Protein AF-S8CSH3-F1 (afdb_monomer_lite)

pLDDT: mean 75.35, std 23.51, range [30.34, 97.69]

Sequence (189 aa):
FFAIAETQAGNSFSEHKSSQAIKGAPVDSLFGLFCLHALWFGNCNIRAIAVLWIEFVREIRWYWEESQPLPRVLSDSTIDLSSCLINQKLHMLAICNSLKQHKSGGELGDDQSHPPETPIQRDVLASNVDGEGFSPNTERQGSAGIVGSMMLLKSRKHMHAPVTQDPPPMTEDMHEERLQAVAALGDSF

InterPro domains:
  IPR026147 Rab3GAP catalytic subunit, conserved domain [PF13890] (138-188)
  IPR045700 Rab3GAP catalytic subunit [PTHR21422] (12-188)

Foldseek 3Di:
DDDDDDDDDDDDPPVPPDPPPPAAADCQAPVNVLVVVCVVVVVSPVVVNVVSVVVVVVVLVVCLVVLHADPRADQDPAFDQSHDQVNSVSNLSNVVSVVVVCVVPVPDDDDDDDDDDDDDDDDDDDDDDDDDPPPPPPPPPQFPAFDPCDADPPPRHTDTDGNDDDDRHDHPVRVVVVVVVVVVVVVPD

Organism: NCBI:txid192259

Secondary structure (DSSP, 8-state):
----------------S---------TTSHHHHHHHHHHHSTT--HHHHHHHHHHHHHHHHHHHHTTPPPTT----S---TTS-HHHHHHHHHHHHHHHHHHHHHTTS-----PPPPP----------------------TTEEEEEEEEE-TTT-PEEEEEPPPPPPP--HHHHHHHHHHHHHHHTT-

Structure (mmCIF, N/CA/C/O backbone):
data_AF-S8CSH3-F1
#
_entry.id   AF-S8CSH3-F1
#
loop_
_atom_site.group_PDB
_atom_site.id
_atom_site.type_symbol
_atom_site.label_atom_id
_atom_site.label_alt_id
_atom_site.label_comp_id
_atom_site.label_asym_id
_atom_site.label_entity_id
_atom_site.label_seq_id
_atom_site.pdbx_PDB_ins_code
_atom_site.Cartn_x
_atom_site.Cartn_y
_atom_site.Cartn_z
_atom_site.occupancy
_atom_site.B_iso_or_equiv
_atom_site.auth_seq_id
_atom_site.auth_comp_id
_atom_site.auth_asym_id
_atom_site.auth_atom_id
_atom_site.pdbx_PDB_model_num
ATOM 1 N N . PHE A 1 1 ? 36.989 -19.125 -23.714 1.00 33.16 1 PHE A N 1
ATOM 2 C CA . PHE A 1 1 ? 38.071 -18.434 -22.990 1.00 33.16 1 PHE A CA 1
ATOM 3 C C . PHE A 1 1 ? 37.453 -17.480 -21.981 1.00 33.16 1 PHE A C 1
ATOM 5 O O . PHE A 1 1 ? 37.179 -16.340 -22.319 1.00 33.16 1 PHE A O 1
ATOM 12 N N . PHE A 1 2 ? 37.171 -17.963 -20.773 1.00 30.86 2 PHE A N 1
ATOM 13 C CA . PHE A 1 2 ? 36.899 -17.101 -19.623 1.00 30.86 2 PHE A CA 1
ATOM 14 C C . PHE A 1 2 ? 38.010 -17.400 -18.622 1.00 30.86 2 PHE A C 1
ATOM 16 O O . PHE A 1 2 ? 38.118 -18.526 -18.142 1.00 30.86 2 PHE A O 1
ATOM 23 N N . ALA A 1 3 ? 38.902 -16.433 -18.422 1.00 33.41 3 ALA A N 1
ATOM 24 C CA . ALA A 1 3 ? 39.960 -16.518 -17.431 1.00 33.41 3 ALA A CA 1
ATOM 25 C C . ALA A 1 3 ? 39.377 -16.079 -16.085 1.00 33.41 3 ALA A C 1
ATOM 27 O O . ALA A 1 3 ? 38.908 -14.950 -15.950 1.00 33.41 3 ALA A O 1
ATOM 28 N N . ILE A 1 4 ? 39.385 -16.990 -15.115 1.00 38.50 4 ILE A N 1
ATOM 29 C CA . ILE A 1 4 ? 39.174 -16.679 -13.704 1.00 38.50 4 ILE A CA 1
ATOM 30 C C . ILE A 1 4 ? 40.523 -16.186 -13.183 1.00 38.50 4 ILE A C 1
ATOM 32 O O . ILE A 1 4 ? 41.495 -16.937 -13.192 1.00 38.50 4 ILE A O 1
ATOM 36 N N . ALA A 1 5 ? 40.589 -14.921 -12.777 1.00 38.47 5 ALA A N 1
ATOM 37 C CA . ALA A 1 5 ? 41.693 -14.409 -11.9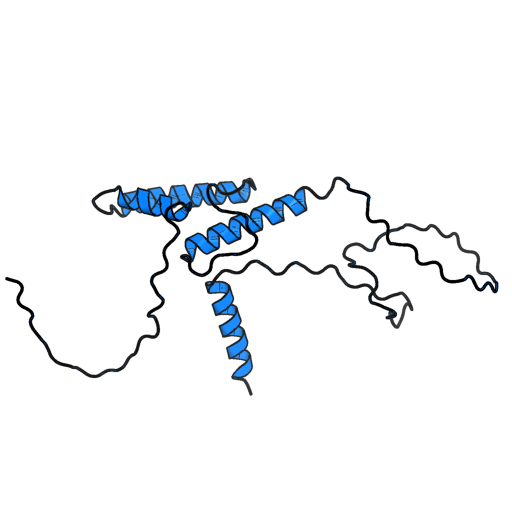81 1.00 38.47 5 ALA A CA 1
ATOM 38 C C . ALA A 1 5 ? 41.249 -14.398 -10.514 1.00 38.47 5 ALA A C 1
ATOM 40 O O . ALA A 1 5 ? 40.350 -13.649 -10.136 1.00 38.47 5 ALA A O 1
ATOM 41 N N . GLU A 1 6 ? 41.868 -15.260 -9.709 1.00 36.78 6 GLU A N 1
ATOM 42 C CA . GLU A 1 6 ? 41.854 -15.172 -8.252 1.00 36.78 6 GLU A CA 1
ATOM 43 C C . GLU A 1 6 ? 42.587 -13.901 -7.809 1.00 36.78 6 GLU A C 1
ATOM 45 O O . GLU A 1 6 ? 43.656 -13.560 -8.322 1.00 36.78 6 GLU A O 1
ATOM 50 N N . THR A 1 7 ? 42.053 -13.200 -6.813 1.00 35.22 7 THR A N 1
ATOM 51 C CA . THR A 1 7 ? 42.840 -12.270 -5.998 1.00 35.22 7 THR A CA 1
ATOM 52 C C . THR A 1 7 ? 42.385 -12.386 -4.547 1.00 35.22 7 THR A C 1
ATOM 54 O O . THR A 1 7 ? 41.197 -12.502 -4.258 1.00 35.22 7 THR A O 1
ATOM 57 N N . GLN A 1 8 ? 43.380 -12.470 -3.666 1.00 33.97 8 GLN A N 1
ATOM 58 C CA . GLN A 1 8 ? 43.317 -12.990 -2.307 1.00 33.97 8 GLN A CA 1
ATOM 59 C C . GLN A 1 8 ? 42.549 -12.137 -1.290 1.00 33.97 8 GLN A C 1
ATOM 61 O O . GLN A 1 8 ? 42.424 -10.920 -1.400 1.00 33.97 8 GLN A O 1
ATOM 66 N N . ALA A 1 9 ? 42.127 -12.856 -0.248 1.00 40.47 9 ALA A N 1
ATOM 67 C CA . ALA A 1 9 ? 41.512 -12.433 0.998 1.00 40.47 9 ALA A CA 1
ATOM 68 C C . ALA A 1 9 ? 42.169 -11.211 1.669 1.00 40.47 9 ALA A C 1
ATOM 70 O O . ALA A 1 9 ? 43.302 -11.267 2.143 1.00 40.47 9 ALA A O 1
ATOM 71 N N . GLY A 1 10 ? 41.375 -10.149 1.815 1.00 30.34 10 GLY A N 1
ATOM 72 C CA . GLY A 1 10 ? 41.522 -9.130 2.849 1.00 30.34 10 GLY A CA 1
ATOM 73 C C . GLY A 1 10 ? 40.367 -9.283 3.834 1.00 30.34 10 GLY A C 1
ATOM 74 O O . GLY A 1 10 ? 39.215 -9.036 3.494 1.00 30.34 10 GLY A O 1
ATOM 75 N N . ASN A 1 11 ? 40.673 -9.766 5.034 1.00 40.75 11 ASN A N 1
ATOM 76 C CA . ASN A 1 11 ? 39.708 -10.046 6.087 1.00 40.75 11 ASN A CA 1
ATOM 77 C C . ASN A 1 11 ? 39.174 -8.740 6.707 1.00 40.75 11 ASN A C 1
ATOM 79 O O . ASN A 1 11 ? 39.860 -8.109 7.509 1.00 40.75 11 ASN A O 1
ATOM 83 N N . SER A 1 12 ? 37.933 -8.376 6.389 1.00 32.62 12 SER A N 1
ATOM 84 C CA . SER A 1 12 ? 37.084 -7.546 7.247 1.00 32.62 12 SER A CA 1
ATOM 85 C C . SER A 1 12 ? 35.677 -8.137 7.237 1.00 32.62 12 SER A C 1
ATOM 87 O O . SER A 1 12 ? 34.900 -7.901 6.313 1.00 32.62 12 SER A O 1
ATOM 89 N N . PHE A 1 13 ? 35.369 -8.949 8.251 1.00 37.78 13 PHE A N 1
ATOM 90 C CA . PHE A 1 13 ? 34.019 -9.435 8.537 1.00 37.78 13 PHE A CA 1
ATOM 91 C C . PHE A 1 13 ? 33.124 -8.239 8.907 1.00 37.78 13 PHE A C 1
ATOM 93 O O . PHE A 1 13 ? 32.904 -7.935 10.075 1.00 37.78 13 PHE A O 1
ATOM 100 N N . SER A 1 14 ? 32.611 -7.538 7.901 1.00 41.88 14 SER A N 1
ATOM 101 C CA . SER A 1 14 ? 31.323 -6.862 7.997 1.00 41.88 14 SER A CA 1
ATOM 102 C C . SER A 1 14 ? 30.318 -7.781 7.322 1.00 41.88 14 SER A C 1
ATOM 104 O O . SER A 1 14 ? 30.027 -7.666 6.131 1.00 41.88 14 SER A O 1
ATOM 106 N N . GLU A 1 15 ? 29.852 -8.763 8.085 1.00 38.97 15 GLU A N 1
ATOM 107 C CA . GLU A 1 15 ? 28.727 -9.603 7.710 1.00 38.97 15 GLU A CA 1
ATOM 108 C C . GLU A 1 15 ? 27.495 -8.690 7.655 1.00 38.97 15 GLU A C 1
ATOM 110 O O . GLU A 1 15 ? 26.821 -8.433 8.654 1.00 38.97 15 GLU A O 1
ATOM 115 N N . HIS A 1 16 ? 27.263 -8.080 6.492 1.00 44.69 16 HIS A N 1
ATOM 116 C CA . HIS A 1 16 ? 26.050 -7.327 6.238 1.00 44.69 16 HIS A CA 1
ATOM 117 C C . HIS A 1 16 ? 24.884 -8.311 6.329 1.00 44.69 16 HIS A C 1
ATOM 119 O O . HIS A 1 16 ? 24.617 -9.085 5.410 1.00 44.69 16 HIS A O 1
ATOM 125 N N . LYS A 1 17 ? 24.198 -8.282 7.474 1.00 53.12 17 LYS A N 1
ATOM 126 C CA . LYS A 1 17 ? 22.887 -8.885 7.703 1.00 53.12 17 LYS A CA 1
ATOM 127 C C . LYS A 1 17 ? 21.876 -8.309 6.707 1.00 53.12 17 LYS A C 1
ATOM 129 O O . LYS A 1 17 ? 21.148 -7.386 7.039 1.00 53.12 17 LYS A O 1
ATOM 134 N N . SER A 1 18 ? 21.846 -8.815 5.482 1.00 49.16 18 SER A N 1
ATOM 135 C CA . SER A 1 18 ? 20.653 -8.808 4.633 1.00 49.16 18 SER A CA 1
ATOM 136 C C . SER A 1 18 ? 20.888 -9.714 3.431 1.00 49.16 18 SER A C 1
ATOM 138 O O . SER A 1 18 ? 21.094 -9.279 2.305 1.00 49.16 18 SER A O 1
ATOM 140 N N . SER A 1 19 ? 20.857 -11.020 3.675 1.00 43.75 19 SER A N 1
ATOM 141 C CA . SER A 1 19 ? 20.338 -11.938 2.661 1.00 43.75 19 SER A CA 1
ATOM 142 C C . SER A 1 19 ? 18.836 -12.087 2.900 1.00 43.75 19 SER A C 1
ATOM 144 O O . SER A 1 19 ? 18.344 -13.196 3.088 1.00 43.75 19 SER A O 1
ATOM 146 N N . GLN A 1 20 ? 18.094 -10.973 2.982 1.00 62.44 20 GLN A N 1
ATOM 147 C CA . GLN A 1 20 ? 16.652 -11.066 2.779 1.00 62.44 20 GLN A CA 1
ATOM 148 C C . GLN A 1 20 ? 16.480 -11.639 1.371 1.00 62.44 20 GLN A C 1
ATOM 150 O O . GLN A 1 20 ? 16.994 -11.075 0.403 1.00 62.44 20 GLN A O 1
ATOM 155 N N . ALA A 1 21 ? 15.849 -12.809 1.263 1.00 75.06 21 ALA A N 1
ATOM 156 C CA . ALA A 1 21 ? 15.521 -13.392 -0.028 1.00 75.06 21 ALA A CA 1
ATOM 157 C C . ALA A 1 21 ? 14.850 -12.311 -0.886 1.00 75.06 21 ALA A C 1
ATOM 159 O O . ALA A 1 21 ? 13.950 -11.625 -0.404 1.00 75.06 21 ALA A O 1
ATOM 160 N N . ILE A 1 22 ? 15.313 -12.113 -2.123 1.00 85.12 22 ILE A N 1
ATOM 161 C CA . ILE A 1 22 ? 14.722 -11.114 -3.019 1.00 85.12 22 ILE A CA 1
ATOM 162 C C . ILE A 1 22 ? 13.263 -11.519 -3.248 1.00 85.12 22 ILE A C 1
ATOM 164 O O . ILE A 1 22 ? 12.987 -12.499 -3.939 1.00 85.12 22 ILE A O 1
ATOM 168 N N . LYS A 1 23 ? 12.329 -10.783 -2.638 1.00 92.56 23 LYS A N 1
ATOM 169 C CA . LYS A 1 23 ? 10.893 -11.039 -2.765 1.00 92.56 23 LYS A CA 1
ATOM 170 C C . LYS A 1 23 ? 10.370 -10.401 -4.045 1.00 92.56 23 LYS A C 1
ATOM 172 O O . LYS A 1 23 ? 10.602 -9.219 -4.302 1.00 92.56 23 LYS A O 1
ATOM 177 N N . GLY A 1 24 ? 9.648 -11.184 -4.837 1.00 92.31 24 GLY A N 1
ATOM 178 C CA . GLY A 1 24 ? 8.922 -10.722 -6.019 1.00 92.31 24 GLY A CA 1
ATOM 179 C C . GLY A 1 24 ? 7.433 -10.535 -5.738 1.00 92.31 24 GLY A C 1
ATOM 180 O O . GLY A 1 24 ? 6.949 -10.828 -4.648 1.00 92.31 24 GLY A O 1
ATOM 181 N N . ALA A 1 25 ? 6.694 -10.058 -6.735 1.00 93.44 25 ALA A N 1
ATOM 182 C CA . ALA A 1 25 ? 5.239 -10.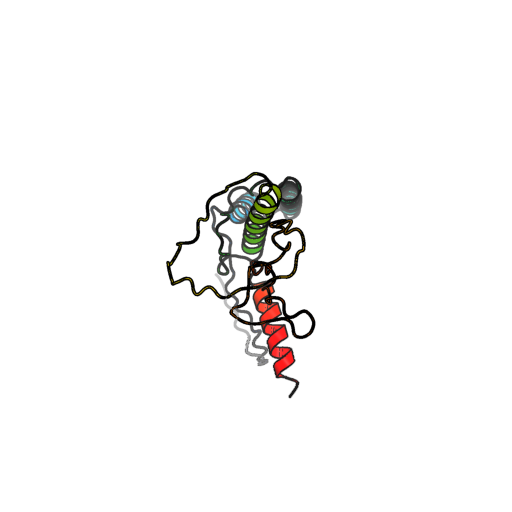168 -6.743 1.00 93.44 25 ALA A CA 1
ATOM 183 C C . ALA A 1 25 ? 4.814 -11.420 -7.527 1.00 93.44 25 ALA A C 1
ATOM 185 O O . ALA A 1 25 ? 5.522 -11.800 -8.467 1.00 93.44 25 ALA A O 1
ATOM 186 N N . PRO A 1 26 ? 3.667 -12.037 -7.193 1.00 92.81 26 PRO A N 1
ATOM 187 C CA . PRO A 1 26 ? 3.052 -13.044 -8.052 1.00 92.81 26 PRO A CA 1
ATOM 188 C C . PRO A 1 26 ? 2.856 -12.499 -9.475 1.00 92.81 26 PRO A C 1
ATOM 190 O O . PRO A 1 26 ? 2.495 -11.337 -9.653 1.00 92.81 26 PRO A O 1
ATOM 193 N N . VAL A 1 27 ? 3.118 -13.318 -10.499 1.00 90.00 27 VAL A N 1
ATOM 194 C CA . VAL A 1 27 ? 3.139 -12.879 -11.914 1.00 90.00 27 VAL A CA 1
ATOM 195 C C . VAL A 1 27 ? 1.787 -12.376 -12.425 1.00 90.00 27 VAL A C 1
ATOM 197 O O . VAL A 1 27 ? 1.728 -11.582 -13.361 1.00 90.00 27 VAL A O 1
ATOM 200 N N . ASP A 1 28 ? 0.707 -12.843 -11.816 1.00 90.81 28 ASP A N 1
ATOM 201 C CA . ASP A 1 28 ? -0.680 -12.510 -12.116 1.00 90.81 28 ASP A CA 1
ATOM 202 C C . ASP A 1 28 ? -1.210 -11.318 -11.303 1.00 90.81 28 ASP A C 1
ATOM 204 O O . ASP A 1 28 ? -2.283 -10.789 -11.627 1.00 90.81 28 ASP A O 1
ATOM 208 N N . SER A 1 29 ? -0.449 -10.864 -10.300 1.00 94.00 29 SER A N 1
ATOM 209 C CA . SER A 1 29 ? -0.788 -9.690 -9.500 1.00 94.00 29 SER A CA 1
ATOM 210 C C . SER A 1 29 ? -0.645 -8.401 -10.306 1.00 94.00 29 SER A C 1
ATOM 212 O O . SER A 1 29 ? 0.094 -8.323 -11.293 1.00 94.00 29 SER A O 1
ATOM 214 N N . LEU A 1 30 ? -1.331 -7.348 -9.857 1.00 95.19 30 LEU A N 1
ATOM 215 C CA . LEU A 1 30 ? -1.244 -6.020 -10.466 1.00 95.19 30 LEU A CA 1
ATOM 216 C C . LEU A 1 30 ? 0.212 -5.543 -10.638 1.00 95.19 30 LEU A C 1
ATOM 218 O O . LEU A 1 30 ? 0.592 -5.069 -11.710 1.00 95.19 30 LEU A O 1
ATOM 222 N N . PHE A 1 31 ? 1.042 -5.698 -9.601 1.00 95.88 31 PHE A N 1
ATOM 223 C CA . PHE A 1 31 ? 2.446 -5.290 -9.666 1.00 95.88 31 PHE A CA 1
ATOM 224 C C . PHE A 1 31 ? 3.308 -6.274 -10.471 1.00 95.88 31 PHE A C 1
ATOM 226 O O . PHE A 1 31 ? 4.226 -5.844 -11.169 1.00 95.88 31 PHE A O 1
ATOM 233 N N . GLY A 1 32 ? 2.991 -7.574 -10.450 1.00 94.62 32 GLY A N 1
ATOM 234 C CA . GLY A 1 32 ? 3.640 -8.565 -11.314 1.00 94.62 32 GLY A CA 1
ATOM 235 C C . GLY A 1 32 ? 3.486 -8.233 -12.800 1.00 94.62 32 GLY A C 1
ATOM 236 O O . GLY A 1 32 ? 4.467 -8.238 -13.548 1.00 94.62 32 GLY A O 1
ATOM 237 N N . LEU A 1 33 ? 2.281 -7.835 -13.215 1.00 93.81 33 LEU A N 1
ATOM 238 C CA . LEU A 1 33 ? 2.009 -7.404 -14.588 1.00 93.81 33 LEU A CA 1
ATOM 239 C C . LEU A 1 33 ? 2.695 -6.087 -14.945 1.00 93.81 33 LEU A C 1
ATOM 241 O O . LEU A 1 33 ? 3.241 -5.973 -16.043 1.00 93.81 33 LEU A O 1
ATOM 245 N N . PHE A 1 34 ? 2.713 -5.111 -14.032 1.00 94.50 34 PHE A N 1
ATOM 246 C CA . PHE A 1 34 ? 3.496 -3.886 -14.218 1.00 94.50 34 PHE A CA 1
ATOM 247 C C . PHE A 1 34 ? 4.965 -4.220 -14.517 1.00 94.50 34 PHE A C 1
ATOM 249 O O . PHE A 1 34 ? 5.524 -3.727 -15.498 1.00 94.50 34 PHE A O 1
ATOM 256 N N . CYS A 1 35 ? 5.571 -5.108 -13.722 1.00 93.25 35 CYS A N 1
ATOM 257 C CA . CYS A 1 35 ? 6.949 -5.550 -13.922 1.00 93.25 35 CYS A CA 1
ATOM 258 C C . CYS A 1 35 ? 7.136 -6.252 -15.273 1.00 93.25 35 CYS A C 1
ATOM 260 O O . CYS A 1 35 ? 8.100 -5.962 -15.981 1.00 93.25 35 CYS A O 1
ATOM 262 N N . LEU A 1 36 ? 6.207 -7.124 -15.675 1.00 91.38 36 LEU A N 1
ATOM 263 C CA . LEU A 1 36 ? 6.272 -7.806 -16.970 1.00 91.38 36 LEU A CA 1
ATOM 264 C C . LEU A 1 36 ? 6.204 -6.816 -18.147 1.00 91.38 36 LEU A C 1
ATOM 266 O O . LEU A 1 36 ? 6.988 -6.921 -19.091 1.00 91.38 36 LEU A O 1
ATOM 270 N N . HIS A 1 37 ? 5.325 -5.814 -18.072 1.00 89.69 37 HIS A N 1
ATOM 271 C CA . HIS A 1 37 ? 5.244 -4.748 -19.073 1.00 89.69 37 HIS A CA 1
ATOM 272 C C . HIS A 1 37 ? 6.494 -3.862 -19.088 1.00 89.69 37 HIS A C 1
ATOM 274 O O . HIS A 1 37 ? 6.965 -3.490 -20.162 1.00 89.69 37 HIS A O 1
ATOM 280 N N . ALA A 1 38 ? 7.070 -3.564 -17.922 1.00 91.38 38 ALA A N 1
ATOM 281 C CA . ALA A 1 38 ? 8.315 -2.808 -17.819 1.00 91.38 38 ALA A CA 1
ATOM 282 C C . ALA A 1 38 ? 9.502 -3.547 -18.470 1.00 91.38 38 ALA A C 1
ATOM 284 O O . ALA A 1 38 ? 10.348 -2.914 -19.104 1.00 91.38 38 ALA A O 1
ATOM 285 N N . LEU A 1 39 ? 9.546 -4.880 -18.368 1.00 87.38 39 LEU A N 1
ATOM 286 C CA . LEU A 1 39 ? 10.570 -5.716 -19.008 1.00 87.38 39 LEU A CA 1
ATOM 287 C C . LEU A 1 39 ? 10.399 -5.814 -20.530 1.00 87.38 39 LEU A C 1
ATOM 289 O O . LEU A 1 39 ? 11.384 -5.990 -21.247 1.00 87.38 39 LEU A O 1
ATOM 293 N N . TRP A 1 40 ? 9.172 -5.662 -21.040 1.00 85.31 40 TRP A N 1
ATOM 294 C CA . TRP A 1 40 ? 8.896 -5.685 -22.481 1.00 85.31 40 TRP A CA 1
ATOM 295 C C . TRP A 1 40 ? 9.572 -4.534 -23.238 1.00 85.31 40 TRP A C 1
ATOM 297 O O . TRP A 1 40 ? 9.855 -4.645 -24.434 1.00 85.31 40 TRP A O 1
ATOM 307 N N . PHE A 1 41 ? 9.894 -3.427 -22.563 1.00 81.75 41 PHE A N 1
ATOM 308 C CA . PHE A 1 41 ? 10.792 -2.420 -23.120 1.00 81.75 41 PHE A CA 1
ATOM 309 C C . PHE A 1 41 ? 12.198 -3.029 -23.195 1.00 81.75 41 PHE A C 1
ATOM 311 O O . PHE A 1 41 ? 12.991 -2.806 -22.289 1.00 81.75 41 PHE A O 1
ATOM 318 N N . GLY A 1 42 ? 12.507 -3.792 -24.252 1.00 63.56 42 GLY A N 1
ATOM 319 C CA . GLY A 1 42 ? 13.660 -4.706 -24.389 1.00 63.56 42 GLY A CA 1
ATOM 320 C C . GLY A 1 42 ? 15.078 -4.147 -24.176 1.00 63.56 42 GLY A C 1
ATOM 321 O O . GLY A 1 42 ? 16.044 -4.865 -24.390 1.00 63.56 42 GLY A O 1
ATOM 322 N N . ASN A 1 43 ? 15.208 -2.898 -23.723 1.00 75.94 43 ASN A N 1
ATOM 323 C CA . ASN A 1 43 ? 16.442 -2.258 -23.269 1.00 75.94 43 ASN A CA 1
ATOM 324 C C . ASN A 1 43 ? 16.352 -1.705 -21.827 1.00 75.94 43 ASN A C 1
ATOM 326 O O . ASN A 1 43 ? 17.163 -0.854 -21.467 1.00 75.94 43 ASN A O 1
ATOM 330 N N . CYS A 1 44 ? 15.344 -2.086 -21.031 1.00 73.81 44 CYS A N 1
ATOM 331 C CA . CYS A 1 44 ? 15.062 -1.522 -19.702 1.00 73.81 44 CYS A CA 1
ATOM 332 C C . CYS A 1 44 ? 15.144 0.015 -19.695 1.00 73.81 44 CYS A C 1
ATOM 334 O O . CYS A 1 44 ? 15.845 0.618 -18.880 1.00 73.81 44 CYS A O 1
ATOM 336 N N . ASN A 1 45 ? 14.480 0.666 -20.658 1.00 88.94 45 ASN A N 1
ATOM 337 C CA . ASN A 1 45 ? 14.553 2.117 -20.805 1.00 88.94 45 ASN A CA 1
ATOM 338 C C . ASN A 1 45 ? 13.946 2.792 -19.570 1.00 88.94 45 ASN A C 1
ATOM 340 O O . ASN A 1 45 ? 12.729 2.944 -19.466 1.00 88.94 45 ASN A O 1
ATOM 344 N N . ILE A 1 46 ? 14.812 3.238 -18.660 1.00 91.19 46 ILE A N 1
ATOM 345 C CA . ILE A 1 46 ? 14.418 3.810 -17.372 1.00 91.19 46 ILE A CA 1
ATOM 346 C C . ILE A 1 46 ? 13.471 5.004 -17.514 1.00 91.19 46 ILE A C 1
ATOM 348 O O . ILE A 1 46 ? 12.600 5.190 -16.673 1.00 91.19 46 ILE A O 1
ATOM 352 N N . ARG A 1 47 ? 13.569 5.781 -18.602 1.00 93.00 47 ARG A N 1
ATOM 353 C CA . ARG A 1 47 ? 12.637 6.890 -18.857 1.00 93.00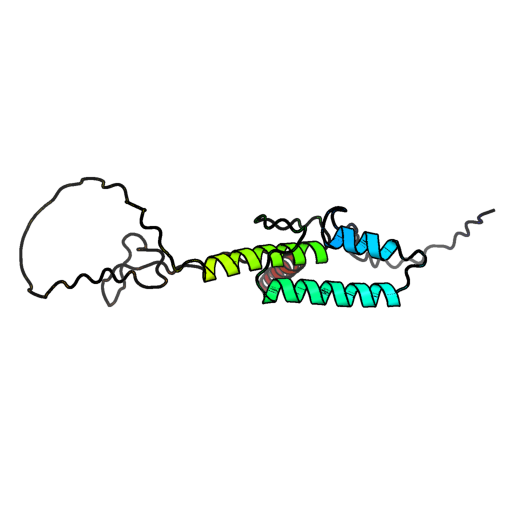 47 ARG A CA 1
ATOM 354 C C . ARG A 1 47 ? 11.236 6.383 -19.187 1.00 93.00 47 ARG A C 1
ATOM 356 O O . ARG A 1 47 ? 10.269 6.925 -18.670 1.00 93.00 47 ARG A O 1
ATOM 363 N N . ALA A 1 48 ? 11.125 5.337 -20.006 1.00 92.25 48 ALA A N 1
ATOM 364 C CA . ALA A 1 48 ? 9.836 4.720 -20.320 1.00 92.25 48 ALA A CA 1
ATOM 365 C C . ALA A 1 48 ? 9.217 4.060 -19.078 1.00 92.25 48 ALA A C 1
ATOM 367 O O . ALA A 1 48 ? 8.035 4.255 -18.806 1.00 92.25 48 ALA A O 1
ATOM 368 N N . ILE A 1 49 ? 10.032 3.360 -18.282 1.00 93.81 49 ILE A N 1
ATOM 369 C CA . ILE A 1 49 ? 9.603 2.748 -17.016 1.00 93.81 49 ILE A CA 1
ATOM 370 C C . ILE A 1 49 ? 9.150 3.822 -16.021 1.00 93.81 49 ILE A C 1
ATOM 372 O O . ILE A 1 49 ? 8.127 3.644 -15.369 1.00 93.81 49 ILE A O 1
ATOM 376 N N . ALA A 1 50 ? 9.856 4.952 -15.929 1.00 94.81 50 ALA A N 1
ATOM 377 C CA . ALA A 1 50 ? 9.466 6.061 -15.063 1.00 94.81 50 ALA A CA 1
ATOM 378 C C . ALA A 1 50 ? 8.111 6.659 -15.469 1.00 94.81 50 ALA A C 1
ATOM 380 O O . ALA A 1 50 ? 7.277 6.904 -14.603 1.00 94.81 50 ALA A O 1
ATOM 381 N N . VAL A 1 51 ? 7.862 6.848 -16.769 1.00 94.19 51 VAL A N 1
ATOM 382 C CA . VAL A 1 51 ? 6.551 7.308 -17.261 1.00 94.19 51 VAL A CA 1
ATOM 383 C C . VAL A 1 51 ? 5.460 6.287 -16.935 1.00 94.19 51 VAL A C 1
ATOM 385 O O . VAL A 1 51 ? 4.421 6.664 -16.401 1.00 94.19 51 VAL A O 1
ATOM 388 N N . LEU A 1 52 ? 5.710 4.996 -17.173 1.00 94.50 52 LEU A N 1
ATOM 389 C CA . LEU A 1 52 ? 4.760 3.937 -16.821 1.00 94.50 52 LEU A CA 1
ATOM 390 C C . LEU A 1 52 ? 4.480 3.901 -15.309 1.00 94.50 52 LEU A C 1
ATOM 392 O O . LEU A 1 52 ? 3.335 3.737 -14.904 1.00 94.50 52 LEU A O 1
ATOM 396 N N . TRP A 1 53 ? 5.505 4.084 -14.473 1.00 96.19 53 TRP A N 1
ATOM 397 C CA . TRP A 1 53 ? 5.368 4.153 -13.017 1.00 96.19 53 TRP A CA 1
ATOM 398 C C . TRP A 1 53 ? 4.537 5.358 -12.568 1.00 96.19 53 TRP A C 1
ATOM 400 O O . TRP A 1 53 ? 3.710 5.230 -11.667 1.00 96.19 53 TRP A O 1
ATOM 410 N N . ILE A 1 54 ? 4.719 6.517 -13.206 1.00 97.44 54 ILE A N 1
ATOM 411 C CA . ILE A 1 54 ? 3.904 7.705 -12.933 1.00 97.44 54 ILE A CA 1
ATOM 412 C C . ILE A 1 54 ? 2.431 7.408 -13.220 1.00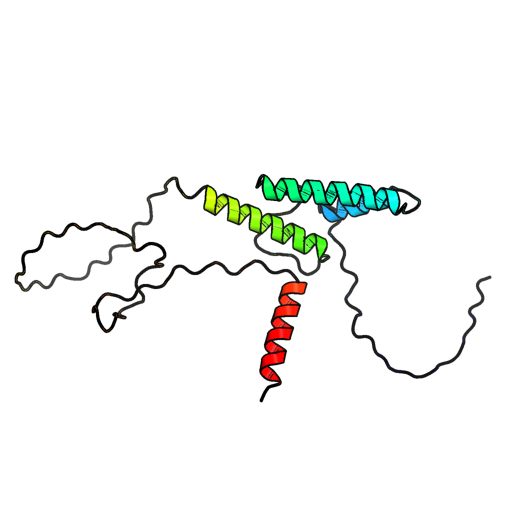 97.44 54 ILE A C 1
ATOM 414 O O . ILE A 1 54 ? 1.596 7.659 -12.353 1.00 97.44 54 ILE A O 1
ATOM 418 N N . GLU A 1 55 ? 2.109 6.833 -14.381 1.00 97.44 55 GLU A N 1
ATOM 419 C CA . GLU A 1 55 ? 0.726 6.462 -14.712 1.00 97.44 55 GLU A CA 1
ATOM 420 C C . GLU A 1 55 ? 0.174 5.405 -13.749 1.00 97.44 55 GLU A C 1
ATOM 422 O O . GLU A 1 55 ? -0.938 5.549 -13.252 1.00 97.44 55 GLU A O 1
ATOM 427 N N . PHE A 1 56 ? 0.976 4.400 -13.393 1.00 96.75 56 PHE A N 1
ATOM 428 C CA . PHE A 1 56 ? 0.603 3.369 -12.425 1.00 96.75 56 PHE A CA 1
ATOM 429 C C . PHE A 1 56 ? 0.214 3.956 -11.059 1.00 96.75 56 PHE A C 1
ATOM 431 O O . PHE A 1 56 ? -0.850 3.648 -10.524 1.00 96.75 56 PHE A O 1
ATOM 438 N N . VAL A 1 57 ? 1.045 4.842 -10.499 1.00 97.56 57 VAL A N 1
ATOM 439 C CA . VAL A 1 57 ? 0.774 5.489 -9.204 1.00 97.56 57 VAL A CA 1
ATOM 440 C C . VAL A 1 57 ? -0.417 6.445 -9.291 1.00 97.56 57 VAL A C 1
ATOM 442 O O . VAL A 1 57 ? -1.206 6.519 -8.345 1.00 97.56 57 VAL A O 1
ATOM 445 N N . ARG A 1 58 ? -0.557 7.180 -10.403 1.00 97.69 58 ARG A N 1
ATOM 446 C CA . ARG A 1 58 ? -1.715 8.056 -10.646 1.00 97.69 58 ARG A CA 1
ATOM 447 C C . ARG A 1 58 ? -3.013 7.256 -10.640 1.00 97.69 58 ARG A C 1
ATOM 449 O O . ARG A 1 58 ? -3.954 7.659 -9.962 1.00 97.69 58 ARG A O 1
ATOM 456 N N . GLU A 1 59 ? -3.028 6.119 -11.322 1.00 97.00 59 GLU A N 1
ATOM 457 C CA . GLU A 1 59 ? -4.194 5.246 -11.390 1.00 97.00 59 GLU A CA 1
ATOM 458 C C . GLU A 1 59 ? -4.528 4.655 -10.011 1.00 97.00 59 GLU A C 1
ATOM 460 O O . GLU A 1 59 ? -5.666 4.739 -9.558 1.00 97.00 59 GLU A O 1
ATOM 465 N N . ILE A 1 60 ? -3.532 4.145 -9.274 1.00 96.62 60 ILE A N 1
ATOM 466 C CA . ILE A 1 60 ? -3.731 3.639 -7.901 1.00 96.62 60 ILE A CA 1
ATOM 467 C C . ILE A 1 60 ? -4.336 4.705 -6.985 1.00 96.62 60 ILE A C 1
ATOM 469 O O . ILE A 1 60 ? -5.239 4.408 -6.199 1.00 96.62 60 ILE A O 1
ATOM 473 N N . ARG A 1 61 ? -3.845 5.946 -7.076 1.00 96.75 61 ARG A N 1
ATOM 474 C CA . ARG A 1 61 ? -4.398 7.067 -6.310 1.00 96.75 61 ARG A CA 1
ATOM 475 C C . ARG A 1 61 ? -5.863 7.300 -6.665 1.00 96.75 61 ARG A C 1
ATOM 477 O O . ARG A 1 61 ? -6.668 7.448 -5.752 1.00 96.75 61 ARG A O 1
ATOM 484 N N . TRP A 1 62 ? -6.201 7.280 -7.952 1.00 96.88 62 TRP A N 1
ATOM 485 C CA . TRP A 1 62 ? -7.581 7.428 -8.404 1.00 96.88 62 TRP A CA 1
ATOM 486 C C . TRP A 1 62 ? -8.494 6.336 -7.817 1.00 96.88 62 TRP A C 1
ATOM 488 O O . TRP A 1 62 ? -9.530 6.668 -7.247 1.00 96.88 62 TRP A O 1
ATOM 498 N N . TYR A 1 63 ? -8.074 5.061 -7.827 1.00 95.25 63 TYR A N 1
ATOM 499 C CA . TYR A 1 63 ? -8.834 3.966 -7.195 1.00 95.25 63 TYR A CA 1
ATOM 500 C C . TYR A 1 63 ? -9.079 4.196 -5.693 1.00 95.25 63 TYR A C 1
ATOM 502 O O . TYR A 1 63 ? -10.159 3.896 -5.186 1.00 95.25 63 TYR A O 1
ATOM 510 N N . TRP A 1 64 ? -8.101 4.732 -4.959 1.00 93.75 64 TRP A N 1
ATOM 511 C CA . TRP A 1 64 ? -8.263 5.072 -3.539 1.00 93.75 64 TRP A CA 1
ATOM 512 C C . TRP A 1 64 ? -9.233 6.242 -3.306 1.00 93.75 64 TRP A C 1
ATOM 514 O O . TRP A 1 64 ? -10.090 6.193 -2.414 1.00 93.75 64 TRP A O 1
ATOM 524 N N . GLU A 1 65 ? -9.090 7.308 -4.091 1.00 94.75 65 GLU A N 1
ATOM 525 C CA . GLU A 1 65 ? -9.906 8.519 -3.976 1.00 94.75 65 GLU A CA 1
ATOM 526 C C . GLU A 1 65 ? -11.370 8.219 -4.311 1.00 94.75 65 GLU A C 1
ATOM 528 O O . GLU A 1 65 ? -12.253 8.503 -3.497 1.00 94.75 65 GLU A O 1
ATOM 533 N N . GLU A 1 66 ? -11.605 7.519 -5.420 1.00 93.88 66 GLU A N 1
ATOM 534 C CA . GLU A 1 66 ? -12.935 7.118 -5.892 1.00 93.88 66 GLU A CA 1
ATOM 535 C C . GLU A 1 66 ? -13.504 5.908 -5.127 1.00 93.88 66 GLU A C 1
ATOM 537 O O . GLU A 1 66 ? -14.609 5.439 -5.390 1.00 93.88 66 GLU A O 1
ATOM 542 N N . SER A 1 67 ? -12.759 5.392 -4.143 1.00 91.12 67 SER A N 1
ATOM 543 C CA . SER A 1 67 ? -13.128 4.216 -3.342 1.00 91.12 67 SER A CA 1
ATOM 544 C C . SER A 1 67 ? -13.454 2.989 -4.202 1.00 91.12 67 SER A C 1
ATOM 546 O O . SER A 1 67 ? -14.272 2.162 -3.809 1.00 91.12 67 SER A O 1
ATOM 548 N N . GLN A 1 68 ? -12.823 2.862 -5.368 1.00 91.06 68 GLN A N 1
ATOM 549 C CA . GLN A 1 68 ? -12.999 1.738 -6.282 1.00 91.06 68 GLN A CA 1
ATOM 550 C C . GLN A 1 68 ? -12.078 0.569 -5.888 1.00 91.06 68 GLN A C 1
ATOM 552 O O . GLN A 1 68 ? -10.972 0.783 -5.376 1.00 91.06 68 GLN A O 1
ATOM 557 N N . PRO A 1 69 ? -12.492 -0.689 -6.118 1.00 91.25 69 PRO A N 1
ATOM 558 C CA . PRO A 1 69 ? -11.640 -1.843 -5.859 1.00 91.25 69 PRO A CA 1
ATOM 559 C C . PRO A 1 69 ? -10.444 -1.856 -6.818 1.00 91.25 69 PRO A C 1
ATOM 561 O O . PRO A 1 69 ? -10.599 -1.664 -8.023 1.00 91.25 69 PRO A O 1
ATOM 564 N N . LEU A 1 70 ? -9.245 -2.110 -6.289 1.00 92.06 70 LEU A N 1
ATOM 565 C CA . LEU A 1 70 ? -8.038 -2.204 -7.109 1.00 92.06 70 LEU A CA 1
ATOM 566 C C . LEU A 1 70 ? -8.104 -3.435 -8.031 1.00 92.06 70 LEU A C 1
ATOM 568 O O . LEU A 1 70 ? -8.379 -4.540 -7.555 1.00 92.06 70 LEU A O 1
ATOM 572 N N . PRO A 1 71 ? -7.805 -3.296 -9.334 1.00 89.88 71 PRO A N 1
ATOM 573 C CA . PRO A 1 71 ? -7.789 -4.430 -10.247 1.00 89.88 71 PRO A CA 1
ATOM 574 C C . PRO A 1 71 ? -6.711 -5.438 -9.848 1.00 89.88 71 PRO A C 1
ATOM 576 O O . PRO A 1 71 ? -5.578 -5.051 -9.571 1.00 89.88 71 PRO A O 1
ATOM 579 N N . ARG A 1 72 ? -7.030 -6.738 -9.899 1.00 85.31 72 ARG A N 1
ATOM 580 C CA . ARG A 1 72 ? -6.067 -7.842 -9.670 1.00 85.31 72 ARG A CA 1
ATOM 581 C C . ARG A 1 72 ? -5.345 -7.77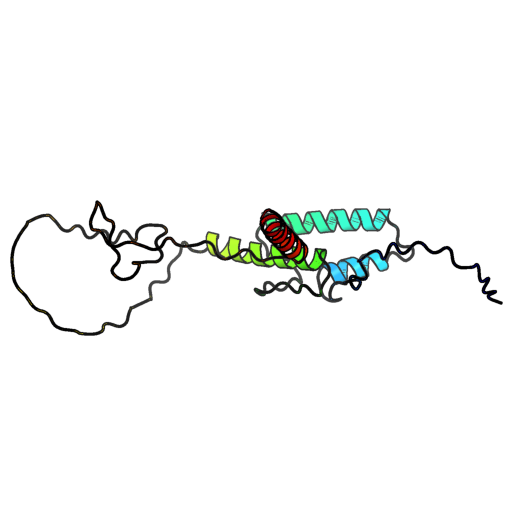8 -8.320 1.00 85.31 72 ARG A C 1
ATOM 583 O O . ARG A 1 72 ? -4.212 -8.240 -8.189 1.00 85.31 72 ARG A O 1
ATOM 590 N N . VAL A 1 73 ? -6.015 -7.213 -7.325 1.00 85.12 73 VAL A N 1
ATOM 591 C CA . VAL A 1 73 ? -5.617 -7.278 -5.925 1.00 85.12 73 VAL A CA 1
ATOM 592 C C . VAL A 1 73 ? -6.755 -7.960 -5.182 1.00 85.12 73 VAL A C 1
ATOM 594 O O . VAL A 1 73 ? -7.878 -7.461 -5.180 1.00 85.12 73 VAL A O 1
ATOM 597 N N . LEU A 1 74 ? -6.483 -9.126 -4.593 1.00 75.75 74 LEU A N 1
ATOM 598 C CA . LEU A 1 74 ? -7.465 -9.797 -3.746 1.00 75.75 74 LEU A CA 1
ATOM 599 C C . LEU A 1 74 ? -7.638 -8.968 -2.471 1.00 75.75 74 LEU A C 1
ATOM 601 O O . LEU A 1 74 ? -6.661 -8.663 -1.792 1.00 75.75 74 LEU A O 1
ATOM 605 N N . SER A 1 75 ? -8.877 -8.618 -2.142 1.00 67.31 75 SER A N 1
ATOM 606 C CA . SER A 1 75 ? -9.239 -7.921 -0.903 1.00 67.31 75 SER A CA 1
ATOM 607 C C . SER A 1 75 ? -9.375 -8.881 0.282 1.00 67.31 75 SER A C 1
ATOM 609 O O . SER A 1 75 ? -10.149 -8.617 1.201 1.00 67.31 75 SER A O 1
ATOM 611 N N . ASP A 1 76 ? -8.682 -10.021 0.234 1.00 75.00 76 ASP A N 1
ATOM 612 C CA . ASP A 1 76 ? -8.689 -10.966 1.342 1.00 75.00 76 ASP A CA 1
ATOM 613 C C . ASP A 1 76 ? -8.067 -10.307 2.583 1.00 75.00 76 ASP A C 1
ATOM 615 O O . ASP A 1 76 ? -7.244 -9.394 2.479 1.00 75.00 76 ASP A O 1
ATOM 619 N N . SER A 1 77 ? -8.471 -10.749 3.770 1.00 69.94 77 SER A N 1
ATOM 620 C CA . SER A 1 77 ? -8.105 -10.087 5.036 1.00 69.94 77 SER A CA 1
ATOM 621 C C . SER A 1 77 ? -6.618 -10.203 5.405 1.00 69.94 77 SER A C 1
ATOM 623 O O . SER A 1 77 ? -6.153 -9.528 6.325 1.00 69.94 77 SER A O 1
ATOM 625 N N . THR A 1 78 ? -5.855 -11.035 4.692 1.00 86.06 78 THR A N 1
ATOM 626 C CA . THR A 1 78 ? -4.450 -11.324 4.991 1.00 86.06 78 THR A CA 1
ATOM 627 C C . THR A 1 78 ? -3.508 -10.795 3.914 1.00 86.06 78 THR A C 1
ATOM 629 O O . THR A 1 78 ? -3.669 -11.078 2.727 1.00 86.06 78 THR A O 1
ATOM 632 N N . ILE A 1 79 ? -2.466 -10.077 4.339 1.00 91.50 79 ILE A N 1
ATOM 633 C CA . ILE A 1 79 ? -1.382 -9.614 3.469 1.00 91.50 79 ILE A CA 1
ATOM 634 C C . ILE A 1 79 ? -0.302 -10.698 3.399 1.00 91.50 79 ILE A C 1
ATOM 636 O O . ILE A 1 79 ? 0.223 -11.134 4.422 1.00 91.50 79 ILE A O 1
ATOM 640 N N . ASP A 1 80 ? 0.064 -11.109 2.186 1.00 90.75 80 ASP A N 1
ATOM 641 C CA . ASP A 1 80 ? 1.153 -12.059 1.965 1.00 90.75 80 ASP A CA 1
ATOM 642 C C . ASP A 1 80 ? 2.526 -11.386 2.144 1.00 90.75 80 ASP A C 1
ATOM 644 O O . ASP A 1 80 ? 3.035 -10.708 1.243 1.00 90.75 80 ASP A O 1
ATOM 648 N N . LEU A 1 81 ? 3.142 -11.613 3.307 1.00 92.38 81 LEU A N 1
ATOM 649 C CA . LEU A 1 81 ? 4.470 -11.100 3.666 1.00 92.38 81 LEU A CA 1
ATOM 650 C C . LEU A 1 81 ? 5.619 -11.784 2.904 1.00 92.38 81 LEU A C 1
ATOM 652 O O . LEU A 1 81 ? 6.767 -11.343 3.005 1.00 92.38 81 LEU A O 1
ATOM 656 N N . SER A 1 82 ? 5.350 -12.856 2.148 1.00 91.38 82 SER A N 1
ATOM 657 C CA . SER A 1 82 ? 6.351 -13.475 1.269 1.00 91.38 82 SER A CA 1
ATOM 658 C C . SER A 1 82 ? 6.518 -12.723 -0.058 1.00 91.38 82 SER A C 1
ATOM 660 O O . SER A 1 82 ? 7.562 -12.844 -0.704 1.00 91.38 82 SER A O 1
ATOM 662 N N . SER A 1 83 ? 5.539 -11.888 -0.428 1.00 93.19 83 SER A N 1
ATOM 663 C CA . SER A 1 83 ? 5.595 -11.021 -1.607 1.00 93.19 83 SER A CA 1
ATOM 664 C C . SER A 1 83 ? 6.408 -9.742 -1.366 1.00 93.19 83 SER A C 1
ATOM 666 O O . SER A 1 83 ? 6.747 -9.394 -0.234 1.00 93.19 83 SER A O 1
ATOM 668 N N . CYS A 1 84 ? 6.744 -9.015 -2.433 1.00 94.75 84 CYS A N 1
ATOM 669 C CA . CYS A 1 84 ? 7.459 -7.745 -2.320 1.00 94.75 84 CYS A CA 1
ATOM 670 C C . CYS A 1 84 ? 6.622 -6.660 -1.614 1.00 94.75 84 CYS A C 1
ATOM 672 O O . CYS A 1 84 ? 5.395 -6.623 -1.720 1.00 94.75 84 CYS A O 1
ATOM 674 N N . LEU A 1 85 ? 7.298 -5.709 -0.960 1.00 95.00 85 LEU A N 1
ATOM 675 C CA . LEU A 1 85 ? 6.675 -4.603 -0.216 1.00 95.00 85 LEU A CA 1
ATOM 676 C C . LEU A 1 85 ? 5.650 -3.798 -1.029 1.00 95.00 85 LEU A C 1
ATOM 678 O O . LEU A 1 85 ? 4.640 -3.362 -0.484 1.00 95.00 85 LEU A O 1
ATOM 682 N N . ILE A 1 86 ? 5.874 -3.604 -2.333 1.00 95.69 86 ILE A N 1
ATOM 683 C CA . ILE A 1 86 ? 4.914 -2.886 -3.185 1.00 95.69 86 ILE A CA 1
ATOM 684 C C . ILE A 1 86 ? 3.611 -3.684 -3.302 1.00 95.69 86 ILE A C 1
ATOM 686 O O . ILE A 1 86 ? 2.537 -3.115 -3.129 1.00 95.69 86 ILE A O 1
ATOM 690 N N . ASN A 1 87 ? 3.691 -4.999 -3.524 1.00 95.12 87 ASN A N 1
ATOM 691 C CA . ASN A 1 87 ? 2.512 -5.861 -3.586 1.00 95.12 87 ASN A CA 1
ATOM 692 C C . ASN A 1 87 ? 1.774 -5.899 -2.236 1.00 95.12 87 ASN A C 1
ATOM 694 O O . ASN A 1 87 ? 0.552 -5.769 -2.202 1.00 95.12 87 ASN A O 1
ATOM 698 N N . GLN A 1 88 ? 2.518 -5.956 -1.125 1.00 95.38 88 GLN A N 1
ATOM 699 C CA . GLN A 1 88 ? 1.956 -5.871 0.227 1.00 95.38 88 GLN A CA 1
ATOM 700 C C . GLN A 1 88 ? 1.189 -4.554 0.454 1.00 95.38 88 GLN A C 1
ATOM 702 O O . GLN A 1 88 ? 0.064 -4.568 0.954 1.00 95.38 88 GLN A O 1
ATOM 707 N N . LYS A 1 89 ? 1.753 -3.411 0.038 1.00 95.25 89 LYS A N 1
ATOM 708 C CA . LYS A 1 89 ? 1.099 -2.095 0.169 1.00 95.25 89 LYS A CA 1
ATOM 709 C C . LYS A 1 89 ? -0.144 -1.962 -0.710 1.00 95.25 89 LYS A C 1
ATOM 711 O O . LYS A 1 89 ? -1.111 -1.333 -0.288 1.00 95.25 89 LYS A O 1
ATOM 716 N N . LEU A 1 90 ? -0.157 -2.579 -1.892 1.00 95.62 90 LEU A N 1
ATOM 717 C CA . LEU A 1 90 ? -1.353 -2.635 -2.740 1.00 95.62 90 LEU A CA 1
ATOM 718 C C . LEU A 1 90 ? -2.469 -3.467 -2.098 1.00 95.62 90 LEU A C 1
ATOM 720 O O . LEU A 1 90 ? -3.618 -3.032 -2.098 1.00 95.62 90 LEU A O 1
ATOM 724 N N . HIS A 1 91 ? -2.136 -4.617 -1.502 1.00 94.31 91 HIS A N 1
ATOM 725 C CA . HIS A 1 91 ? -3.099 -5.429 -0.748 1.00 94.31 91 HIS A CA 1
ATOM 726 C C . HIS A 1 91 ? -3.653 -4.652 0.454 1.00 94.31 91 HIS A C 1
ATOM 728 O O . HIS A 1 91 ? -4.866 -4.592 0.643 1.00 94.31 91 HIS A O 1
ATOM 734 N N . MET A 1 92 ? -2.783 -3.978 1.215 1.00 94.50 92 MET A N 1
ATOM 735 C CA . MET A 1 92 ? -3.199 -3.104 2.316 1.00 94.50 92 MET A CA 1
ATOM 736 C C . MET A 1 92 ? -4.184 -2.028 1.840 1.00 94.50 92 MET A C 1
ATOM 738 O O . MET A 1 92 ? -5.208 -1.805 2.482 1.00 94.50 92 MET A O 1
ATOM 742 N N . LEU A 1 93 ? -3.917 -1.393 0.695 1.00 94.00 93 LEU A N 1
ATOM 743 C CA . LEU A 1 93 ? -4.807 -0.391 0.110 1.00 94.00 93 LEU A CA 1
ATOM 744 C C . LEU A 1 93 ? -6.178 -0.982 -0.264 1.00 94.00 93 LEU A C 1
ATOM 746 O O . LEU A 1 93 ? -7.200 -0.354 0.006 1.00 94.00 93 LEU A O 1
ATOM 750 N N . ALA A 1 94 ? -6.219 -2.195 -0.824 1.00 93.44 94 ALA A N 1
ATOM 751 C CA . ALA A 1 94 ? -7.467 -2.886 -1.162 1.00 93.44 94 ALA A CA 1
ATOM 752 C C . ALA A 1 94 ? -8.299 -3.260 0.079 1.00 93.44 94 ALA A C 1
ATOM 754 O O . ALA A 1 94 ? -9.520 -3.067 0.085 1.00 93.44 94 ALA A O 1
ATOM 755 N N . ILE A 1 95 ? -7.648 -3.721 1.152 1.00 92.06 95 ILE A N 1
ATOM 756 C CA . ILE A 1 95 ? -8.301 -3.967 2.449 1.00 92.06 95 ILE A CA 1
ATOM 757 C C . ILE A 1 95 ? -8.862 -2.651 3.005 1.00 92.06 95 ILE A C 1
ATOM 759 O O . ILE A 1 95 ? -10.039 -2.573 3.359 1.00 92.06 95 ILE A O 1
ATOM 763 N N . CYS A 1 96 ? -8.058 -1.585 3.019 1.00 91.12 96 CYS A N 1
ATOM 764 C CA . CYS A 1 96 ? -8.486 -0.271 3.496 1.00 91.12 96 CYS A CA 1
ATOM 765 C C . CYS A 1 96 ? -9.662 0.301 2.685 1.00 91.12 96 CYS A C 1
ATOM 767 O O . CYS A 1 96 ? -10.580 0.867 3.279 1.00 91.12 96 CYS A O 1
ATOM 769 N N . ASN A 1 97 ? -9.680 0.123 1.359 1.00 91.69 97 ASN A N 1
ATOM 770 C CA . ASN A 1 97 ? -10.816 0.501 0.510 1.00 91.69 97 ASN A CA 1
ATOM 771 C C . ASN A 1 97 ? -12.089 -0.259 0.898 1.00 91.69 97 ASN A C 1
ATOM 773 O O . ASN A 1 97 ? -13.147 0.353 1.037 1.00 91.69 97 ASN A O 1
ATOM 777 N N . SER A 1 98 ? -11.980 -1.565 1.142 1.00 89.94 98 SER A N 1
ATOM 778 C CA . SER A 1 98 ? -13.115 -2.399 1.561 1.00 89.94 98 SER A CA 1
ATOM 779 C C . SER A 1 98 ? -13.688 -1.921 2.903 1.00 89.94 98 SER A C 1
ATOM 781 O O . SER A 1 98 ? -14.894 -1.717 3.040 1.00 89.94 98 SER A O 1
ATOM 783 N N . LEU A 1 99 ? -12.818 -1.623 3.876 1.00 88.38 99 LEU A N 1
ATOM 784 C CA . LEU A 1 99 ? -13.217 -1.064 5.174 1.00 88.38 99 LEU A CA 1
ATOM 785 C C . LEU A 1 99 ? -13.851 0.332 5.051 1.00 88.38 99 LEU A C 1
ATOM 787 O O . LEU A 1 99 ? -14.790 0.653 5.782 1.00 88.38 99 LEU A O 1
ATOM 791 N N . LYS A 1 100 ? -13.345 1.170 4.139 1.00 88.81 100 LYS A N 1
ATOM 792 C CA . LYS A 1 100 ? -13.893 2.505 3.855 1.00 88.81 100 LYS A CA 1
ATOM 793 C C . LYS A 1 100 ? -15.322 2.401 3.314 1.00 88.81 100 LYS A C 1
ATOM 795 O O . LYS A 1 100 ? -16.199 3.103 3.809 1.00 88.81 100 LYS A O 1
ATOM 800 N N . GLN A 1 101 ? -15.571 1.486 2.376 1.00 85.69 101 GLN A N 1
ATOM 801 C CA . GLN A 1 101 ? -16.904 1.265 1.806 1.00 85.69 101 GLN A CA 1
ATOM 802 C C . GLN A 1 101 ? -17.914 0.757 2.844 1.00 85.69 101 GLN A C 1
ATOM 804 O O . GLN A 1 101 ? -19.028 1.272 2.901 1.00 85.69 101 GLN A O 1
ATOM 809 N N . HIS A 1 102 ? -17.528 -0.184 3.713 1.00 83.56 102 HIS A N 1
ATOM 810 C CA . HIS A 1 102 ? -18.416 -0.677 4.775 1.00 83.56 102 HIS A CA 1
ATOM 811 C C . HIS A 1 102 ? -18.840 0.423 5.757 1.00 83.56 102 HIS A C 1
ATOM 813 O O . HIS A 1 102 ? -19.995 0.468 6.173 1.00 83.56 102 HIS A O 1
ATOM 819 N N . LYS A 1 103 ? -17.931 1.345 6.097 1.00 80.00 103 LYS A N 1
ATOM 820 C CA . LYS A 1 103 ? -18.250 2.485 6.972 1.00 80.00 103 LYS A CA 1
ATOM 821 C C . LYS A 1 103 ? -19.175 3.500 6.304 1.00 80.00 103 LYS A C 1
ATOM 823 O O . LYS A 1 103 ? -19.999 4.093 6.987 1.00 80.00 103 LYS A O 1
ATOM 828 N N . SER A 1 104 ? -19.044 3.700 4.994 1.00 73.00 104 SER A N 1
ATOM 829 C CA . SER A 1 104 ? -19.897 4.621 4.234 1.00 73.00 104 SER A CA 1
ATOM 830 C C . SER A 1 104 ? -21.259 4.025 3.852 1.00 73.00 104 SER A C 1
ATOM 832 O O . SER A 1 104 ? -22.197 4.782 3.637 1.00 73.00 104 SER A O 1
ATOM 834 N N . GLY A 1 105 ? -21.382 2.695 3.767 1.00 61.78 105 GLY A N 1
ATOM 835 C CA . GLY A 1 105 ? -22.630 1.997 3.428 1.00 61.78 105 GLY A CA 1
ATOM 836 C C . GLY A 1 105 ? -23.488 1.557 4.624 1.00 61.78 105 GLY A C 1
ATOM 837 O O . GLY A 1 105 ? -24.621 1.133 4.428 1.00 61.78 105 GLY A O 1
ATOM 838 N N . GLY A 1 106 ? -22.977 1.652 5.855 1.00 55.22 106 GLY A N 1
ATOM 839 C CA . GLY A 1 106 ? -23.614 1.129 7.073 1.00 55.22 106 GLY A CA 1
ATOM 840 C C . GLY A 1 106 ? -24.769 1.947 7.675 1.00 55.22 106 GLY A C 1
ATOM 841 O O . GLY A 1 106 ? -25.117 1.700 8.824 1.00 55.22 106 GLY A O 1
ATOM 842 N N . GLU A 1 107 ? -25.370 2.903 6.956 1.00 49.81 107 GLU A N 1
ATOM 843 C CA . GLU A 1 107 ? -26.525 3.693 7.445 1.00 49.81 107 GLU A CA 1
ATOM 844 C C . GLU A 1 107 ? -27.903 3.174 6.974 1.00 49.81 107 GLU A C 1
ATOM 846 O O . GLU A 1 107 ? -28.923 3.811 7.230 1.00 49.81 107 GLU A O 1
ATOM 851 N N . LEU A 1 108 ? -27.987 1.998 6.341 1.00 48.00 108 LEU A N 1
ATOM 852 C CA . LEU A 1 108 ? -29.262 1.377 5.953 1.00 48.00 108 LEU A CA 1
ATOM 853 C C . LEU A 1 108 ? -29.365 -0.062 6.484 1.00 48.00 108 LEU A C 1
ATOM 855 O O . LEU A 1 108 ? -28.932 -1.001 5.832 1.00 48.00 108 LEU A O 1
ATOM 859 N N . GLY A 1 109 ? -29.937 -0.163 7.690 1.00 44.44 109 GLY A N 1
ATOM 860 C CA . GLY A 1 109 ? -30.666 -1.284 8.304 1.00 44.44 109 GLY A CA 1
ATOM 861 C C . GLY A 1 109 ? -30.303 -2.737 7.974 1.00 44.44 109 GLY A C 1
ATOM 862 O O . GLY A 1 109 ? -30.544 -3.203 6.866 1.00 44.44 109 GLY A O 1
ATOM 863 N N . ASP A 1 110 ? -29.970 -3.501 9.018 1.00 35.00 110 ASP A N 1
ATOM 864 C CA . ASP A 1 110 ? -30.636 -4.791 9.224 1.00 35.00 110 ASP A CA 1
ATOM 865 C C . ASP A 1 110 ? -30.909 -5.015 10.721 1.00 35.00 110 ASP A C 1
ATOM 867 O O . ASP A 1 110 ? -30.005 -5.112 11.552 1.00 35.00 110 ASP A O 1
ATOM 871 N N . ASP A 1 111 ? -32.199 -5.008 11.041 1.00 46.38 111 ASP A N 1
ATOM 872 C CA . ASP A 1 111 ? -32.791 -5.385 12.314 1.00 46.38 111 ASP A CA 1
ATOM 873 C C . ASP A 1 111 ? -32.919 -6.909 12.312 1.00 46.38 111 ASP A C 1
ATOM 875 O O . ASP A 1 111 ? -33.816 -7.446 11.662 1.00 46.38 111 ASP A O 1
ATOM 879 N N . GLN A 1 112 ? -31.992 -7.601 12.984 1.00 44.53 112 GLN A N 1
ATOM 880 C CA . GLN A 1 112 ? -32.201 -8.938 13.554 1.00 44.53 112 GLN A CA 1
ATOM 881 C C . GLN A 1 112 ? -30.964 -9.418 14.328 1.00 44.53 112 GLN A C 1
ATOM 883 O O . GLN A 1 112 ? -30.118 -10.161 13.836 1.00 44.53 112 GLN A O 1
ATOM 888 N N . SER A 1 113 ? -30.909 -9.085 15.615 1.00 35.53 113 SER A N 1
ATOM 889 C CA . SER A 1 113 ? -30.258 -9.959 16.592 1.00 35.53 113 SER A CA 1
ATOM 890 C C . SER A 1 113 ? -31.112 -10.023 17.851 1.00 35.53 113 SER A C 1
ATOM 892 O O . SER A 1 113 ? -30.910 -9.292 18.818 1.00 35.53 113 SER A O 1
ATOM 894 N N . HIS A 1 114 ? -32.102 -10.909 17.806 1.00 35.59 114 HIS A N 1
ATOM 895 C CA . HIS A 1 114 ? -32.826 -11.388 18.975 1.00 35.59 114 HIS A CA 1
ATOM 896 C C . HIS A 1 114 ? -31.817 -12.096 19.905 1.00 35.59 114 HIS A C 1
ATOM 898 O O . HIS A 1 114 ? -31.195 -13.070 19.470 1.00 35.59 114 HIS A O 1
ATOM 904 N N . PRO A 1 115 ? -31.614 -11.671 21.165 1.00 36.94 115 PRO A N 1
ATOM 905 C CA . PRO A 1 115 ? -30.905 -12.500 22.128 1.00 36.94 115 PRO A CA 1
ATOM 906 C C . PRO A 1 115 ? -31.827 -13.646 22.584 1.00 36.94 115 PRO A C 1
ATOM 908 O O . PRO A 1 115 ? -33.052 -13.471 22.608 1.00 36.94 115 PRO A O 1
ATOM 911 N N . PRO A 1 116 ? -31.280 -14.818 22.958 1.00 36.72 116 PRO A N 1
ATOM 912 C CA . PRO A 1 116 ? -32.079 -15.906 23.497 1.00 36.72 116 PRO A CA 1
ATOM 913 C C . PRO A 1 116 ? -32.539 -15.532 24.911 1.00 36.72 116 PRO A C 1
ATOM 915 O O . PRO A 1 116 ? -31.723 -15.334 25.811 1.00 36.72 116 PRO A O 1
ATOM 918 N N . GLU A 1 117 ? -33.853 -15.435 25.108 1.00 33.38 117 GLU A N 1
ATOM 919 C CA . GLU A 1 117 ? -34.454 -15.321 26.434 1.00 33.38 117 GLU A CA 1
ATOM 920 C C . GLU A 1 117 ? -34.177 -16.603 27.231 1.00 33.38 117 GLU A C 1
ATOM 922 O O . GLU A 1 117 ? -34.615 -17.694 26.861 1.00 33.38 117 GLU A O 1
ATOM 927 N N . THR A 1 118 ? -33.464 -16.485 28.350 1.00 34.97 118 THR A N 1
ATOM 928 C CA . THR A 1 118 ? -33.484 -17.500 29.406 1.00 34.97 118 THR A CA 1
ATOM 929 C C . THR A 1 118 ? -34.498 -17.072 30.475 1.00 34.97 118 THR A C 1
ATOM 931 O O . THR A 1 118 ? -34.421 -15.952 30.985 1.00 34.97 118 THR A O 1
ATOM 934 N N . PRO A 1 119 ? -35.480 -17.919 30.833 1.00 41.38 119 PRO A N 1
ATOM 935 C CA . PRO A 1 119 ? -36.503 -17.555 31.802 1.00 41.38 119 PRO A CA 1
ATOM 936 C C . PRO A 1 119 ? -36.020 -17.898 33.211 1.00 41.38 119 PRO A C 1
ATOM 938 O O . PRO A 1 119 ? -35.988 -19.074 33.566 1.00 41.38 119 PRO A O 1
ATOM 941 N N . ILE A 1 120 ? -35.675 -16.908 34.043 1.00 37.44 120 ILE A N 1
ATOM 942 C CA . ILE A 1 120 ? -35.497 -17.150 35.485 1.00 37.44 120 ILE A CA 1
ATOM 943 C C . ILE A 1 120 ? -36.201 -16.069 36.319 1.00 37.44 120 ILE A C 1
ATOM 945 O O . ILE A 1 120 ? -35.767 -14.928 36.411 1.00 37.44 120 ILE A O 1
ATOM 949 N N . GLN A 1 121 ? -37.328 -16.522 36.877 1.00 34.38 121 GLN A N 1
ATOM 950 C CA . GLN A 1 121 ? -38.067 -16.139 38.082 1.00 34.38 121 GLN A CA 1
ATOM 951 C C . GLN A 1 121 ? -38.100 -14.665 38.534 1.00 34.38 121 GLN A C 1
ATOM 953 O O . GLN A 1 121 ? -37.147 -14.097 39.056 1.00 34.38 121 GLN A O 1
ATOM 958 N N . ARG A 1 122 ? -39.316 -14.117 38.453 1.00 38.19 122 ARG A N 1
ATOM 959 C CA . ARG A 1 122 ? -39.805 -12.955 39.197 1.00 38.19 122 ARG A CA 1
ATOM 960 C C . ARG A 1 122 ? -39.746 -13.237 40.701 1.00 38.19 122 ARG A C 1
ATOM 962 O O . 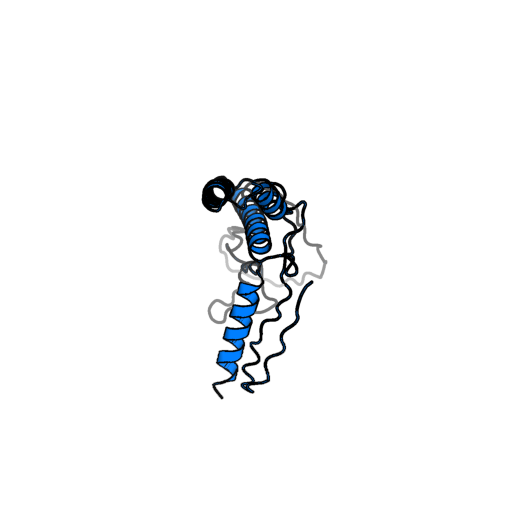ARG A 1 122 ? -40.397 -14.183 41.129 1.00 38.19 122 ARG A O 1
ATOM 969 N N . ASP A 1 123 ? -39.120 -12.351 41.468 1.00 31.48 123 ASP A N 1
ATOM 970 C CA . ASP A 1 123 ? -39.535 -12.076 42.843 1.00 31.48 123 ASP A CA 1
ATOM 971 C C . ASP A 1 123 ? -39.855 -10.585 42.972 1.00 31.48 123 ASP A C 1
ATOM 973 O O . ASP A 1 123 ? -39.034 -9.699 42.735 1.00 31.48 123 ASP A O 1
ATOM 977 N N . VAL A 1 124 ? -41.127 -10.339 43.266 1.00 42.69 124 VAL A N 1
ATOM 978 C CA . VAL A 1 124 ? -41.763 -9.036 43.425 1.00 42.69 124 VAL A CA 1
ATOM 979 C C . VAL A 1 124 ? -41.664 -8.642 44.894 1.00 42.69 124 VAL A C 1
ATOM 981 O O . VAL A 1 124 ? -42.225 -9.334 45.740 1.00 42.69 124 VAL A O 1
ATOM 984 N N . LEU A 1 125 ? -41.068 -7.485 45.196 1.00 37.00 125 LEU A N 1
ATOM 985 C CA . LEU A 1 125 ? -41.545 -6.664 46.310 1.00 37.00 125 LEU A CA 1
ATOM 986 C C . LEU A 1 125 ? -41.341 -5.163 46.034 1.00 37.00 125 LEU A C 1
ATOM 988 O O . LEU A 1 125 ? -40.243 -4.706 45.735 1.00 37.00 125 LEU A O 1
ATOM 992 N N . ALA A 1 126 ? -42.470 -4.454 46.107 1.00 37.78 126 ALA A N 1
ATOM 993 C CA . ALA A 1 126 ? -42.738 -3.021 45.936 1.00 37.78 126 ALA A CA 1
ATOM 994 C C . ALA A 1 126 ? -41.814 -2.100 46.781 1.00 37.78 126 ALA A C 1
ATOM 996 O O . ALA A 1 126 ? -41.222 -2.562 47.748 1.00 37.78 126 ALA A O 1
ATOM 997 N N . SER A 1 127 ? -41.635 -0.792 46.547 1.00 35.38 127 SER A N 1
ATOM 998 C CA . SER A 1 127 ? -42.537 0.242 46.011 1.00 35.38 127 SER A CA 1
ATOM 999 C C . SER A 1 127 ? -41.792 1.574 45.744 1.00 35.38 127 SER A C 1
ATOM 1001 O O . SER A 1 127 ? -40.989 1.991 46.574 1.00 35.38 127 SER A O 1
ATOM 1003 N N . ASN A 1 128 ? -42.203 2.260 44.667 1.00 36.34 128 ASN A N 1
ATOM 1004 C CA . ASN A 1 128 ? -42.367 3.717 44.461 1.00 36.34 128 ASN A CA 1
ATOM 1005 C C . ASN A 1 128 ? -41.163 4.684 44.476 1.00 36.34 128 ASN A C 1
ATOM 1007 O O . ASN A 1 128 ? -40.721 5.092 45.544 1.00 36.34 128 ASN A O 1
ATOM 1011 N N . VAL A 1 129 ? -40.824 5.228 43.293 1.00 34.59 129 VAL A N 1
ATOM 1012 C CA . VAL A 1 129 ? -40.798 6.687 43.028 1.00 34.59 129 VAL A CA 1
ATOM 1013 C C . VAL A 1 129 ? -41.245 6.923 41.579 1.00 34.59 129 VAL A C 1
ATOM 1015 O O . VAL A 1 129 ? -40.665 6.362 40.651 1.00 34.59 129 VAL A O 1
ATOM 1018 N N . ASP A 1 130 ? -42.281 7.745 41.417 1.00 36.59 130 ASP A N 1
ATOM 1019 C CA . ASP A 1 130 ? -42.790 8.254 40.146 1.00 36.59 130 ASP A CA 1
ATOM 1020 C C . ASP A 1 130 ? -41.729 9.060 39.386 1.00 36.59 130 ASP A C 1
ATOM 1022 O O . ASP A 1 130 ? -41.123 9.995 39.911 1.00 36.59 130 ASP A O 1
ATOM 1026 N N . GLY A 1 131 ? -41.543 8.718 38.118 1.00 33.69 131 GLY A N 1
ATOM 1027 C CA . GLY A 1 131 ? -40.751 9.482 37.167 1.00 33.69 131 GLY A CA 1
ATOM 1028 C C . GLY A 1 131 ? -40.882 8.828 35.805 1.00 33.69 131 GLY A C 1
ATOM 1029 O O . GLY A 1 131 ? -40.374 7.728 35.611 1.00 33.69 131 GLY A O 1
ATOM 1030 N N . GLU A 1 132 ? -41.625 9.476 34.910 1.00 35.69 132 GLU A N 1
ATOM 1031 C CA . GLU A 1 132 ? -41.912 9.048 33.541 1.00 35.69 132 GLU A CA 1
ATOM 1032 C C . GLU A 1 132 ? -40.693 8.391 32.883 1.00 35.69 132 GLU A C 1
ATOM 1034 O O . GLU A 1 132 ? -39.723 9.046 32.498 1.00 35.69 132 GLU A O 1
ATOM 1039 N N . GLY A 1 133 ? -40.749 7.065 32.765 1.00 33.41 133 GLY A N 1
ATOM 1040 C CA . GLY A 1 133 ? -39.774 6.278 32.034 1.00 33.41 133 GLY A CA 1
ATOM 1041 C C . GLY A 1 133 ? -39.985 6.478 30.544 1.00 33.41 133 GLY A C 1
ATOM 1042 O O . GLY A 1 133 ? -40.470 5.582 29.858 1.00 33.41 133 GLY A O 1
ATOM 1043 N N . PHE A 1 134 ? -39.598 7.647 30.030 1.00 35.88 134 PHE A N 1
ATOM 1044 C CA . PHE A 1 134 ? -39.101 7.703 28.666 1.00 35.88 134 PHE A CA 1
ATOM 1045 C C . PHE A 1 134 ? -37.965 6.677 28.655 1.00 35.88 134 PHE A C 1
ATOM 1047 O O . PHE A 1 134 ? -36.946 6.869 29.317 1.00 35.88 134 PHE A O 1
ATOM 1054 N N . SER A 1 135 ? -38.178 5.532 28.016 1.00 46.19 135 SER A N 1
ATOM 1055 C CA . SER A 1 135 ? -37.084 4.657 27.631 1.00 46.19 135 SER A CA 1
ATOM 1056 C C . SER A 1 135 ? -36.673 5.137 26.247 1.00 46.19 135 SER A C 1
ATOM 1058 O O . SER A 1 135 ? -37.194 4.618 25.256 1.00 46.19 135 SER A O 1
ATOM 1060 N N . PRO A 1 136 ? -35.809 6.167 26.105 1.00 46.56 136 PRO A N 1
ATOM 1061 C CA . PRO A 1 136 ? -35.070 6.244 24.878 1.00 46.56 136 PRO A CA 1
ATOM 1062 C C . PRO A 1 136 ? -34.124 5.058 24.988 1.00 46.56 136 PRO A C 1
ATOM 1064 O O . PRO A 1 136 ? -33.208 5.037 25.817 1.00 46.56 136 PRO A O 1
ATOM 1067 N N . ASN A 1 137 ? -34.365 4.046 24.165 1.00 51.66 137 ASN A N 1
ATOM 1068 C CA . ASN A 1 137 ? -33.340 3.090 23.798 1.00 51.66 137 ASN A CA 1
ATOM 1069 C C . ASN A 1 137 ? -32.258 3.870 23.020 1.00 51.66 137 ASN A C 1
ATOM 1071 O O . ASN A 1 137 ? -32.097 3.741 21.816 1.00 51.66 137 ASN A O 1
ATOM 1075 N N . THR A 1 138 ? -31.594 4.808 23.694 1.00 56.38 138 THR A N 1
ATOM 1076 C CA . THR A 1 138 ? -30.398 5.489 23.230 1.00 56.38 138 THR A CA 1
ATOM 1077 C C . THR A 1 138 ? -29.280 4.542 23.579 1.00 56.38 138 THR A C 1
ATOM 1079 O O . THR A 1 138 ? -28.652 4.655 24.636 1.00 56.38 138 THR A O 1
ATOM 1082 N N . GLU A 1 139 ? -29.083 3.556 22.710 1.00 64.75 139 GLU A N 1
ATOM 1083 C CA . GLU A 1 139 ? -27.824 2.840 22.637 1.00 64.75 139 GLU A CA 1
ATOM 1084 C C . GLU A 1 139 ? -26.715 3.887 22.710 1.00 64.75 139 GLU A C 1
ATOM 1086 O O . GLU A 1 139 ? -26.638 4.824 21.911 1.00 64.75 139 GLU A O 1
ATOM 1091 N N . ARG A 1 140 ? -25.928 3.822 23.785 1.00 76.31 140 ARG A N 1
ATOM 1092 C CA . ARG A 1 140 ? -24.869 4.792 24.025 1.00 76.31 140 ARG A CA 1
ATOM 1093 C C . ARG A 1 140 ? -23.899 4.685 22.855 1.00 76.31 140 ARG A C 1
ATOM 1095 O O . ARG A 1 140 ? -23.206 3.678 22.743 1.00 76.31 140 ARG A O 1
ATOM 1102 N N . GLN A 1 141 ? -23.844 5.711 22.008 1.00 81.94 141 GLN A N 1
ATOM 1103 C CA . GLN A 1 141 ? -23.006 5.691 20.814 1.00 81.94 141 GLN A CA 1
ATOM 1104 C C . GLN A 1 141 ? -21.554 5.350 21.178 1.00 81.94 141 GLN A C 1
ATOM 1106 O O . GLN A 1 141 ? -20.988 5.894 22.132 1.00 81.94 141 GLN A O 1
ATOM 1111 N N . GLY A 1 142 ? -20.973 4.402 20.441 1.00 84.44 142 GLY A N 1
ATOM 1112 C CA . GLY A 1 142 ? -19.627 3.897 20.706 1.00 84.44 142 GLY A CA 1
ATOM 1113 C C . GLY A 1 142 ? -19.532 2.944 21.899 1.00 84.44 142 GLY A C 1
ATOM 1114 O O . GLY A 1 142 ? -18.430 2.723 22.401 1.00 84.44 142 GLY A O 1
ATOM 1115 N N . SER A 1 143 ? -20.645 2.379 22.375 1.00 88.94 143 SER A N 1
ATOM 1116 C CA . SER A 1 143 ? -20.620 1.298 23.354 1.00 88.94 143 SER A CA 1
ATOM 1117 C C . SER A 1 143 ? -20.713 -0.083 22.711 1.00 88.94 143 SER A C 1
ATOM 1119 O O . SER A 1 143 ? -21.635 -0.359 21.959 1.00 88.94 143 SER A O 1
ATOM 1121 N N . ALA A 1 144 ? -19.800 -0.969 23.106 1.00 89.19 144 ALA A N 1
ATOM 1122 C CA . ALA A 1 144 ? -19.818 -2.394 22.789 1.00 89.19 144 ALA A CA 1
ATOM 1123 C C . ALA A 1 144 ? -20.616 -3.232 23.815 1.00 89.19 144 ALA A C 1
ATOM 1125 O O . ALA A 1 144 ? -20.436 -4.441 23.902 1.00 89.19 144 ALA A O 1
ATOM 1126 N N . GLY A 1 145 ? -21.471 -2.598 24.627 1.00 90.44 145 GLY A N 1
ATOM 1127 C CA . GLY A 1 145 ? -22.284 -3.268 25.650 1.00 90.44 145 GLY A CA 1
ATOM 1128 C C . GLY A 1 145 ? -21.723 -3.191 27.075 1.00 90.44 145 GLY A C 1
ATOM 1129 O O . GLY A 1 145 ? -20.693 -2.568 27.329 1.00 90.44 145 GLY A O 1
ATOM 1130 N N . ILE A 1 146 ? -22.457 -3.776 28.026 1.00 92.38 146 ILE A N 1
ATOM 1131 C CA . ILE A 1 146 ? -22.147 -3.755 29.465 1.00 92.38 146 ILE A CA 1
ATOM 1132 C C . ILE A 1 146 ? -21.005 -4.729 29.787 1.00 92.38 146 ILE A C 1
ATOM 1134 O O . ILE A 1 146 ? -21.014 -5.879 29.354 1.00 92.38 146 ILE A O 1
ATOM 1138 N N . VAL A 1 147 ? -20.047 -4.293 30.609 1.00 90.44 147 VAL A N 1
ATOM 1139 C CA . VAL A 1 147 ? -18.929 -5.124 31.081 1.00 90.44 147 VAL A CA 1
ATOM 1140 C C . VAL A 1 147 ? -19.316 -5.839 32.372 1.00 90.44 147 VAL A C 1
ATOM 1142 O O . VAL A 1 147 ? -19.084 -5.339 33.477 1.00 90.44 147 VAL A O 1
ATOM 1145 N N . GLY A 1 148 ? -19.911 -7.024 32.232 1.00 89.19 148 GLY A N 1
ATOM 1146 C CA . GLY A 1 148 ? -20.285 -7.872 33.366 1.00 89.19 148 GLY A CA 1
ATOM 1147 C C . GLY A 1 148 ? -21.129 -7.129 34.412 1.00 89.19 148 GLY A C 1
ATOM 1148 O O . GLY A 1 148 ? -22.047 -6.385 34.078 1.00 89.19 148 GLY A O 1
ATOM 1149 N N . SER A 1 149 ? -20.807 -7.304 35.696 1.00 90.25 149 SER A N 1
ATOM 1150 C CA . SER A 1 149 ? -21.498 -6.634 36.810 1.00 90.25 149 SER A CA 1
ATOM 1151 C C . SER A 1 149 ? -20.793 -5.362 37.303 1.00 90.25 149 SER A C 1
ATOM 1153 O O . SER A 1 149 ? -21.106 -4.869 38.388 1.00 90.25 149 SER A O 1
ATOM 1155 N N . MET A 1 150 ? -19.815 -4.831 36.559 1.00 91.56 150 MET A N 1
ATOM 1156 C CA . MET A 1 150 ? -19.094 -3.629 36.983 1.00 91.56 150 MET A CA 1
ATOM 1157 C C . MET A 1 150 ? -19.990 -2.393 36.911 1.00 91.56 150 MET A C 1
ATOM 1159 O O . MET A 1 150 ? -20.749 -2.195 35.961 1.00 91.56 150 MET A O 1
ATOM 1163 N N . MET A 1 151 ? -19.856 -1.520 37.908 1.00 94.25 151 MET A N 1
ATOM 1164 C CA . MET A 1 151 ? -20.605 -0.271 37.999 1.00 94.25 151 MET A CA 1
ATOM 1165 C C . MET A 1 151 ? -19.665 0.922 38.166 1.00 94.25 151 MET A C 1
ATOM 1167 O O . MET A 1 151 ? -18.617 0.838 38.806 1.00 94.25 151 MET A O 1
ATOM 1171 N N . LEU A 1 152 ? -20.062 2.066 37.618 1.00 93.19 152 LEU A N 1
ATOM 1172 C CA . LEU A 1 152 ? -19.383 3.339 37.824 1.00 93.19 152 LEU A CA 1
ATOM 1173 C C . LEU A 1 152 ? -19.524 3.783 39.286 1.00 93.19 152 LEU A C 1
ATOM 1175 O O . LEU A 1 152 ? -20.633 3.894 39.801 1.00 93.19 152 LEU A O 1
ATOM 1179 N N . LEU A 1 153 ? -18.408 4.120 39.933 1.00 93.69 153 LEU A N 1
ATOM 1180 C CA . LEU A 1 153 ? -18.363 4.419 41.372 1.00 93.69 153 LEU A CA 1
ATOM 1181 C C . LEU A 1 153 ? -19.272 5.587 41.794 1.00 93.69 153 LEU A C 1
ATOM 1183 O O . LEU A 1 153 ? -19.908 5.529 42.842 1.00 93.69 153 LEU A O 1
ATOM 1187 N N . LYS A 1 154 ? -19.339 6.651 40.981 1.00 92.69 154 LYS A N 1
ATOM 1188 C CA . LYS A 1 154 ? -20.105 7.868 41.308 1.00 92.69 154 LYS A CA 1
ATOM 1189 C C . LYS A 1 154 ? -21.577 7.768 40.925 1.00 92.69 154 LYS A C 1
ATOM 1191 O O . LYS A 1 154 ? -22.439 8.140 41.708 1.00 92.69 154 LYS A O 1
ATOM 1196 N N . SER A 1 155 ? -21.864 7.296 39.714 1.00 89.06 155 SER A N 1
ATOM 1197 C CA . SER A 1 155 ? -23.229 7.265 39.180 1.00 89.06 155 SER A CA 1
ATOM 1198 C C . SER A 1 155 ? -23.970 5.966 39.478 1.00 89.06 155 SER A C 1
ATOM 1200 O O . SER A 1 155 ? -25.174 5.920 39.250 1.00 89.06 155 SER A O 1
ATOM 1202 N N . ARG A 1 156 ? -23.271 4.918 39.947 1.00 89.69 156 ARG A N 1
ATOM 1203 C CA . ARG A 1 156 ? -23.802 3.556 40.126 1.00 89.69 156 ARG A CA 1
ATOM 1204 C C . ARG A 1 156 ? -24.596 3.083 38.905 1.00 89.69 156 ARG A C 1
ATOM 1206 O O . ARG A 1 156 ? -25.639 2.458 39.029 1.00 89.69 156 ARG A O 1
ATOM 1213 N N . LYS A 1 157 ? -24.103 3.417 37.713 1.00 89.44 157 LYS A N 1
ATOM 1214 C CA . LYS A 1 157 ? -24.607 2.901 36.435 1.00 89.44 157 LYS A CA 1
ATOM 1215 C C . LYS A 1 157 ? -23.704 1.767 35.969 1.00 89.44 157 LYS A C 1
ATOM 1217 O O . LYS A 1 157 ? -22.519 1.774 36.305 1.00 89.44 157 LYS A O 1
ATOM 1222 N N . HIS A 1 158 ? -24.236 0.829 35.193 1.00 91.75 158 HIS A N 1
ATOM 1223 C CA . HIS A 1 158 ? -23.434 -0.235 34.591 1.00 91.75 158 HIS A CA 1
ATOM 1224 C C . HIS A 1 158 ? -22.276 0.339 33.764 1.00 91.75 158 HIS A C 1
ATOM 1226 O O . HIS A 1 158 ? -22.437 1.318 33.029 1.00 91.75 158 HIS A O 1
ATOM 1232 N N . MET A 1 159 ? -21.092 -0.252 33.919 1.00 92.81 159 MET A N 1
ATOM 1233 C CA . MET A 1 159 ? -19.933 0.069 33.097 1.00 92.81 159 MET A CA 1
ATOM 1234 C C . MET A 1 159 ? -20.138 -0.521 31.705 1.00 92.81 159 MET A C 1
ATOM 1236 O O . MET A 1 159 ? -20.512 -1.680 31.574 1.00 92.81 159 MET A O 1
ATOM 1240 N N . HIS A 1 160 ? -19.864 0.269 30.674 1.00 93.62 160 HIS A N 1
ATOM 1241 C CA . HIS A 1 160 ? -19.940 -0.160 29.284 1.00 93.62 160 HIS A CA 1
ATOM 1242 C C . HIS A 1 160 ? -18.543 -0.226 28.664 1.00 93.62 160 HIS A C 1
ATOM 1244 O O . HIS A 1 160 ? -17.732 0.679 28.882 1.00 93.62 160 HIS A O 1
ATOM 1250 N N . ALA A 1 161 ? -18.285 -1.261 27.866 1.00 92.38 161 ALA A N 1
ATOM 1251 C CA . ALA A 1 161 ? -17.093 -1.349 27.040 1.00 92.38 161 ALA A CA 1
ATOM 1252 C C . ALA A 1 161 ? -17.213 -0.328 25.902 1.00 92.38 161 ALA A C 1
ATOM 1254 O O . ALA A 1 161 ? -18.305 -0.161 25.339 1.00 92.38 161 ALA A O 1
ATOM 1255 N N . PRO A 1 162 ? -16.129 0.379 25.557 1.00 91.94 162 PRO A N 1
ATOM 1256 C CA . PRO A 1 162 ? -16.092 1.148 24.326 1.00 91.94 162 PRO A CA 1
ATOM 1257 C C . PRO A 1 162 ? -16.003 0.199 23.123 1.00 91.94 162 PRO A C 1
ATOM 1259 O O . PRO A 1 162 ? -15.350 -0.840 23.200 1.00 91.94 162 PRO A O 1
ATOM 1262 N N . VAL A 1 163 ? -16.623 0.570 22.003 1.00 89.81 163 VAL A N 1
ATOM 1263 C CA . VAL A 1 163 ? -16.306 -0.027 20.698 1.00 89.81 163 VAL A CA 1
ATOM 1264 C C . VAL A 1 163 ? -14.847 0.293 20.387 1.00 89.81 163 VAL A C 1
ATOM 1266 O O . VAL A 1 163 ? -14.450 1.460 20.380 1.00 89.81 163 VAL A O 1
ATOM 1269 N N . THR A 1 164 ? -14.039 -0.740 20.169 1.00 89.69 164 THR A N 1
ATOM 1270 C CA . THR A 1 164 ? -12.635 -0.597 19.779 1.00 89.69 164 THR A CA 1
ATOM 1271 C C . THR A 1 164 ? -12.508 -0.499 18.266 1.00 89.69 164 THR A C 1
ATOM 1273 O O . THR A 1 164 ? -13.354 -0.988 17.525 1.00 89.69 164 THR A O 1
ATOM 1276 N N . GLN A 1 165 ? -11.432 0.129 17.801 1.00 84.69 165 GLN A N 1
ATOM 1277 C CA . GLN A 1 165 ? -11.056 0.047 16.394 1.00 84.69 165 GLN A CA 1
ATOM 1278 C C . GLN A 1 165 ? -10.503 -1.349 16.100 1.00 84.69 165 GLN A C 1
ATOM 1280 O O . GLN A 1 165 ? -9.752 -1.889 16.917 1.00 84.69 165 GLN A O 1
ATOM 1285 N N . ASP A 1 166 ? -10.844 -1.907 14.939 1.00 83.88 166 ASP A N 1
ATOM 1286 C CA . ASP A 1 166 ? -10.201 -3.126 14.455 1.00 83.88 166 ASP A CA 1
ATOM 1287 C C . ASP A 1 166 ? -8.690 -2.903 14.294 1.00 83.88 166 ASP A C 1
ATOM 1289 O O . ASP A 1 166 ? -8.261 -1.795 13.934 1.00 83.88 166 ASP A O 1
ATOM 1293 N N . PRO A 1 167 ? -7.861 -3.927 14.562 1.00 85.81 167 PRO A N 1
ATOM 1294 C CA . PRO A 1 167 ? -6.426 -3.815 14.367 1.00 85.81 167 PRO A CA 1
ATOM 1295 C C . PRO A 1 167 ? -6.128 -3.485 12.896 1.00 85.81 167 PRO A C 1
ATOM 1297 O O . PRO A 1 167 ? -6.710 -4.098 11.998 1.00 85.81 167 PRO A O 1
ATOM 1300 N N . PRO A 1 168 ? -5.223 -2.529 12.619 1.00 85.44 168 PRO A N 1
ATOM 1301 C CA . PRO A 1 168 ? -4.913 -2.171 11.245 1.00 85.44 168 PRO A CA 1
ATOM 1302 C C . PRO A 1 168 ? -4.228 -3.349 10.538 1.00 85.44 168 PRO A C 1
ATOM 1304 O O . PRO A 1 168 ? -3.399 -4.020 11.166 1.00 85.44 168 PRO A O 1
ATOM 1307 N N . PRO A 1 169 ? -4.508 -3.578 9.240 1.00 90.56 169 PRO A N 1
ATOM 1308 C CA . PRO A 1 169 ? -3.701 -4.491 8.443 1.00 90.56 169 PRO A CA 1
ATOM 1309 C C . PRO A 1 169 ? -2.251 -3.993 8.427 1.00 90.56 169 PRO A C 1
ATOM 1311 O O . PRO A 1 169 ? -1.994 -2.787 8.456 1.00 90.56 169 PRO A O 1
ATOM 1314 N N . MET A 1 170 ? -1.301 -4.923 8.411 1.00 91.94 170 MET A N 1
ATOM 1315 C CA . MET A 1 170 ? 0.117 -4.609 8.544 1.00 91.94 170 MET A CA 1
ATOM 1316 C C . MET A 1 170 ? 0.935 -5.224 7.419 1.00 91.94 170 MET A C 1
ATOM 1318 O O . MET A 1 170 ? 0.787 -6.400 7.093 1.00 91.94 170 MET A O 1
ATOM 1322 N N . THR A 1 171 ? 1.828 -4.418 6.861 1.00 94.75 171 THR A N 1
ATOM 1323 C CA . THR A 1 171 ? 2.882 -4.854 5.946 1.00 94.75 171 THR A CA 1
ATOM 1324 C C . THR A 1 171 ? 4.155 -5.208 6.720 1.00 94.75 171 THR A C 1
ATOM 1326 O O . THR A 1 171 ? 4.277 -4.929 7.915 1.00 94.75 171 THR A O 1
ATOM 1329 N N . GLU A 1 172 ? 5.113 -5.845 6.049 1.00 94.12 172 GLU A N 1
ATOM 1330 C CA . GLU A 1 172 ? 6.374 -6.288 6.653 1.00 94.12 172 GLU A CA 1
ATOM 1331 C C . GLU A 1 172 ? 7.149 -5.143 7.319 1.00 94.12 172 GLU A C 1
ATOM 1333 O O . GLU A 1 172 ? 7.582 -5.290 8.460 1.00 94.12 172 GLU A O 1
ATOM 1338 N N . ASP A 1 173 ? 7.249 -3.985 6.659 1.00 94.75 173 ASP A N 1
ATOM 1339 C CA . ASP A 1 173 ? 7.929 -2.797 7.193 1.00 94.75 173 ASP A CA 1
ATOM 1340 C C . ASP A 1 173 ? 7.275 -2.288 8.486 1.00 94.75 173 ASP A C 1
ATOM 1342 O O . ASP A 1 173 ? 7.967 -1.904 9.427 1.00 94.75 173 ASP A O 1
ATOM 1346 N N . MET A 1 174 ? 5.946 -2.363 8.586 1.00 94.62 174 MET A N 1
ATOM 1347 C CA . MET A 1 174 ? 5.226 -1.991 9.808 1.00 94.62 174 MET A CA 1
ATOM 1348 C C . MET A 1 174 ? 5.456 -2.995 10.946 1.00 94.62 174 MET A C 1
ATOM 1350 O O . MET A 1 174 ? 5.483 -2.612 12.118 1.00 94.62 174 MET A O 1
ATOM 1354 N N . HIS A 1 175 ? 5.583 -4.288 10.635 1.00 92.69 175 HIS A N 1
ATOM 1355 C CA . HIS A 1 175 ? 5.913 -5.305 11.637 1.00 92.69 175 HIS A CA 1
ATOM 1356 C C . HIS A 1 175 ? 7.331 -5.118 12.175 1.00 92.69 175 HIS A C 1
ATOM 1358 O O . HIS A 1 175 ? 7.535 -5.204 13.388 1.00 92.69 175 HIS A O 1
ATOM 1364 N N . GLU A 1 176 ? 8.282 -4.825 11.290 1.00 93.44 176 GLU A N 1
ATOM 1365 C CA . GLU A 1 176 ? 9.672 -4.557 11.651 1.00 93.44 176 GLU A CA 1
ATOM 1366 C C . GLU A 1 176 ? 9.791 -3.305 12.533 1.00 93.44 176 GLU A C 1
ATOM 1368 O O . GLU A 1 176 ? 10.421 -3.361 13.591 1.00 93.44 176 GLU A O 1
ATOM 1373 N N . GLU A 1 177 ? 9.091 -2.221 12.183 1.00 94.00 177 GLU A N 1
ATOM 1374 C CA . GLU A 1 177 ? 9.046 -0.997 12.993 1.00 94.00 177 GLU A CA 1
ATOM 1375 C C . GLU A 1 177 ? 8.505 -1.264 14.406 1.00 94.00 177 GLU A C 1
ATOM 1377 O O . GLU A 1 177 ? 9.100 -0.838 15.401 1.00 94.00 177 GLU A O 1
ATOM 1382 N N . ARG A 1 178 ? 7.402 -2.017 14.529 1.00 93.62 178 ARG A N 1
ATOM 1383 C CA . ARG A 1 178 ? 6.852 -2.372 15.848 1.00 93.62 178 ARG A CA 1
ATOM 1384 C C . ARG A 1 178 ? 7.817 -3.224 16.662 1.00 93.62 178 ARG A C 1
ATOM 1386 O O . ARG A 1 178 ? 7.927 -3.017 17.869 1.00 93.62 178 ARG A O 1
ATOM 1393 N N . LEU A 1 179 ? 8.506 -4.168 16.024 1.00 92.88 179 LEU A N 1
ATOM 1394 C CA . LEU A 1 179 ? 9.489 -5.009 16.701 1.00 92.88 179 LEU A CA 1
ATOM 1395 C C . LEU A 1 179 ? 10.662 -4.168 17.223 1.00 92.88 179 LEU A C 1
ATOM 1397 O O . LEU A 1 179 ? 11.086 -4.347 18.366 1.00 92.88 179 LEU A O 1
ATOM 1401 N N . GLN A 1 180 ? 11.129 -3.208 16.425 1.00 92.94 180 GLN A N 1
ATOM 1402 C CA . GLN A 1 180 ? 12.183 -2.278 16.819 1.00 92.94 180 GLN A CA 1
ATOM 1403 C C . GLN A 1 180 ? 11.749 -1.372 17.979 1.00 92.94 180 GLN A C 1
ATOM 1405 O O . GLN A 1 180 ? 12.522 -1.166 18.916 1.00 92.94 180 GLN A O 1
ATOM 1410 N N . ALA A 1 181 ? 10.511 -0.872 17.960 1.00 93.00 181 ALA A N 1
ATOM 1411 C CA . ALA A 1 181 ? 9.966 -0.078 19.058 1.00 93.00 181 ALA A CA 1
ATOM 1412 C C . ALA A 1 181 ? 9.921 -0.881 20.367 1.00 93.00 181 ALA A C 1
ATOM 1414 O O . ALA A 1 181 ? 10.340 -0.379 21.405 1.00 93.00 181 ALA A O 1
ATOM 1415 N N . VAL A 1 182 ? 9.474 -2.141 20.324 1.00 92.75 182 VAL A N 1
ATOM 1416 C CA . VAL A 1 182 ? 9.441 -3.016 21.509 1.00 92.75 182 VAL A CA 1
ATOM 1417 C C . VAL A 1 182 ? 10.847 -3.291 22.045 1.00 92.75 182 VAL A C 1
ATOM 1419 O O . VAL A 1 182 ? 11.052 -3.218 23.256 1.00 92.75 182 VAL A O 1
ATOM 1422 N N . ALA A 1 183 ? 11.818 -3.557 21.167 1.00 91.62 183 ALA A N 1
ATOM 1423 C CA . ALA A 1 183 ? 13.209 -3.760 21.569 1.00 91.62 183 ALA A CA 1
ATOM 1424 C C . ALA A 1 183 ? 13.782 -2.529 22.299 1.00 91.62 183 ALA A C 1
ATOM 1426 O O . ALA A 1 183 ? 14.371 -2.670 23.366 1.00 91.62 183 ALA A O 1
ATOM 1427 N N . ALA A 1 184 ? 13.507 -1.318 21.799 1.00 90.50 184 ALA A N 1
ATOM 1428 C CA . ALA A 1 184 ? 13.989 -0.077 22.409 1.00 90.50 184 ALA A CA 1
ATOM 1429 C C . ALA A 1 184 ? 13.468 0.163 23.844 1.00 90.50 184 ALA A C 1
ATOM 1431 O O . ALA A 1 184 ? 14.161 0.784 24.650 1.00 90.50 184 ALA A O 1
ATOM 1432 N N . LEU A 1 185 ? 12.269 -0.330 24.191 1.00 87.81 185 LEU A N 1
ATOM 1433 C CA . LEU A 1 185 ? 11.773 -0.278 25.575 1.00 87.81 185 LEU A CA 1
ATOM 1434 C C . LEU A 1 185 ? 12.491 -1.279 26.494 1.00 87.81 185 LEU A C 1
ATOM 1436 O O . LEU A 1 185 ? 12.646 -1.006 27.684 1.00 87.81 185 LEU A O 1
ATOM 1440 N N . GLY A 1 186 ? 12.898 -2.433 25.959 1.00 82.06 186 GLY A N 1
ATOM 1441 C CA . GLY A 1 186 ? 13.580 -3.490 26.709 1.00 82.06 186 GLY A CA 1
ATOM 1442 C C . GLY A 1 186 ? 15.017 -3.138 27.098 1.00 82.06 186 GLY A C 1
ATOM 1443 O O . GLY A 1 186 ? 15.478 -3.577 28.145 1.00 82.06 186 GLY A O 1
ATOM 1444 N N . ASP A 1 187 ? 15.684 -2.293 26.313 1.00 67.44 187 ASP A N 1
ATOM 1445 C CA . ASP A 1 187 ? 17.082 -1.889 26.534 1.00 67.44 187 ASP A CA 1
ATOM 1446 C C . ASP A 1 187 ? 17.249 -0.772 27.592 1.00 67.44 187 ASP A C 1
ATOM 1448 O O . ASP A 1 187 ? 18.357 -0.293 27.830 1.00 67.44 187 ASP A O 1
ATOM 1452 N N . SER A 1 188 ? 16.153 -0.324 28.222 1.00 60.50 188 SER A N 1
ATOM 1453 C CA . SER A 1 188 ? 16.136 0.785 29.195 1.00 60.50 188 SER A CA 1
ATOM 1454 C C . SER A 1 188 ? 16.187 0.353 30.674 1.00 60.50 188 SER A C 1
ATOM 1456 O O . SER A 1 188 ? 15.973 1.201 31.545 1.00 60.50 188 SER A O 1
ATOM 1458 N N . PHE A 1 189 ? 16.459 -0.923 30.980 1.00 52.97 189 PHE A N 1
ATOM 1459 C CA . PHE A 1 189 ? 16.523 -1.457 32.352 1.00 52.97 189 PHE A CA 1
ATOM 1460 C C . PHE A 1 189 ? 17.792 -2.263 32.633 1.00 52.97 189 PHE A C 1
ATOM 1462 O O . PHE A 1 189 ? 18.219 -3.034 31.746 1.00 52.97 189 PHE A O 1
#

Radius of gyration: 29.0 Å; chains: 1; bounding box: 86×28×71 Å